Protein AF-A0A497QYC9-F1 (afdb_monomer)

Foldseek 3Di:
DDDDDDDDDDDDDDDDPPPPVVVVVLVVVLVVLLVCLDLVNLLVDDVVVSVVSVVVNVVSCVVPVVQKDKDKDQQDPDLVVPFLVVLVVLLLVLLLVVLDALVLSLLLSLLSQFLSQLRRLWMWMWIAGPVGRVSIDIHIPDDPQQCVLNSLSVSQSSCCRPVSHGPVVSSVVNVVCVVVNNVVCVVVVRGDRDAQPDQDDADDSSVCSNVSHSDDSRNSSNNSSVVVVVVVVPD

Solvent-accessible surface area (backbone atoms only — not comparable to full-atom values): 13710 Å² total; per-residue (Å²): 139,81,94,81,88,87,88,87,83,94,80,80,92,74,82,71,82,74,51,74,67,61,55,53,53,51,51,55,50,47,54,51,42,53,56,52,53,33,64,86,51,31,63,74,46,56,76,80,57,38,49,48,43,49,52,50,42,52,54,48,49,68,75,47,46,90,57,43,45,78,46,78,44,66,59,43,94,49,50,56,74,76,42,48,49,55,52,47,56,53,49,55,49,36,40,71,74,63,51,39,56,36,69,62,47,51,54,49,50,49,51,51,50,57,51,52,27,26,41,60,66,29,41,24,38,39,42,21,39,71,91,45,64,85,71,49,48,79,42,73,61,65,56,77,94,46,35,68,61,55,53,49,49,53,48,38,49,51,30,28,73,77,65,54,42,71,47,61,72,62,51,49,50,51,65,78,40,44,65,59,49,50,52,54,31,49,76,69,69,32,55,52,86,66,77,58,98,63,90,61,82,71,54,64,62,45,59,44,42,67,69,63,48,86,76,58,67,68,48,49,45,31,32,49,38,53,59,55,50,56,74,63,73,81,119

pLDDT: mean 84.86, std 16.82, range [25.08, 98.0]

Mean predicted aligned error: 8.26 Å

Nearest PDB structures (foldseek):
  5zw9-assembly1_A  TM=3.159E-01  e=3.369E+00  Salmonella enterica

Structure (mmCIF, N/CA/C/O backbone):
data_AF-A0A497QYC9-F1
#
_entry.id   AF-A0A497QYC9-F1
#
loop_
_atom_site.group_PDB
_atom_site.id
_atom_site.type_symbol
_atom_site.label_atom_id
_atom_site.label_alt_id
_atom_site.label_comp_id
_atom_site.label_asym_id
_atom_site.label_entity_id
_atom_site.label_seq_id
_atom_site.pdbx_PDB_ins_code
_atom_site.Cartn_x
_atom_site.Cartn_y
_atom_sit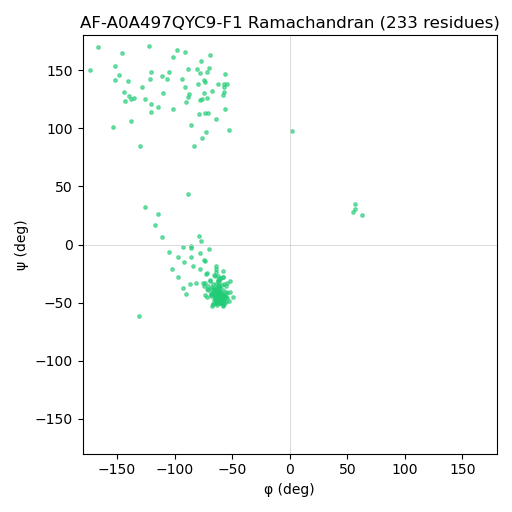e.Cartn_z
_atom_site.occupancy
_atom_site.B_iso_or_equiv
_atom_site.auth_seq_id
_atom_site.auth_comp_id
_atom_site.auth_asym_id
_atom_site.auth_atom_id
_atom_site.pdbx_PDB_model_num
ATOM 1 N N . MET A 1 1 ? 14.606 -0.639 26.973 1.00 33.28 1 MET A N 1
ATOM 2 C CA . MET A 1 1 ? 13.696 0.418 27.455 1.00 33.28 1 MET A CA 1
ATOM 3 C C . MET A 1 1 ? 12.553 0.511 26.469 1.00 33.28 1 MET A C 1
ATOM 5 O O . MET A 1 1 ? 12.756 0.906 25.332 1.00 33.28 1 MET A O 1
ATOM 9 N N . THR A 1 2 ? 11.403 -0.000 26.882 1.00 40.12 2 THR A N 1
ATOM 10 C CA . THR A 1 2 ? 10.127 0.002 26.168 1.00 40.12 2 THR A CA 1
ATOM 11 C C . THR A 1 2 ? 9.351 1.254 26.554 1.00 40.12 2 THR A C 1
ATOM 13 O O . THR A 1 2 ? 9.287 1.594 27.734 1.00 40.12 2 THR A O 1
ATOM 16 N N . GLY A 1 3 ? 8.763 1.935 25.573 1.00 25.08 3 GLY A N 1
ATOM 17 C CA . GLY A 1 3 ? 7.795 2.996 25.824 1.00 25.08 3 GLY A CA 1
ATOM 18 C C . GLY A 1 3 ? 6.399 2.400 25.976 1.00 25.08 3 GLY A C 1
ATOM 19 O O . GLY A 1 3 ? 5.769 2.036 24.990 1.00 25.08 3 GLY A O 1
ATOM 20 N N . THR A 1 4 ? 5.917 2.289 27.209 1.00 50.25 4 THR A N 1
ATOM 21 C CA . THR A 1 4 ? 4.503 2.049 27.538 1.00 50.25 4 THR A CA 1
ATOM 22 C C . THR A 1 4 ? 4.174 2.826 28.808 1.00 50.25 4 THR A C 1
ATOM 24 O O . THR A 1 4 ? 4.924 2.699 29.771 1.00 50.25 4 THR A O 1
ATOM 27 N N . ALA A 1 5 ? 3.072 3.588 28.821 1.00 30.48 5 ALA A N 1
ATOM 28 C CA . ALA A 1 5 ? 2.245 3.944 29.994 1.00 30.48 5 ALA A CA 1
ATOM 29 C C . ALA A 1 5 ? 0.984 4.711 29.495 1.00 30.48 5 ALA A C 1
ATOM 31 O O . ALA A 1 5 ? 1.076 5.365 28.462 1.00 30.48 5 ALA A O 1
ATOM 32 N N . VAL A 1 6 ? -0.211 4.693 30.117 1.00 27.45 6 VAL A N 1
ATOM 33 C CA . VAL A 1 6 ? -0.554 4.656 31.560 1.00 27.45 6 VAL A CA 1
ATOM 34 C C . VAL A 1 6 ? -1.921 3.972 31.841 1.00 27.45 6 VAL A C 1
ATOM 36 O O . VAL A 1 6 ? -2.829 4.007 31.016 1.00 27.45 6 VAL A O 1
ATOM 39 N N . VAL A 1 7 ? -2.038 3.411 33.056 1.00 36.16 7 VAL A N 1
ATOM 40 C CA . VAL A 1 7 ? -3.187 2.798 33.774 1.00 36.16 7 VAL A CA 1
ATOM 41 C C . VAL A 1 7 ? -3.922 3.811 34.677 1.00 36.16 7 VAL A C 1
ATOM 43 O O . VAL A 1 7 ? -3.207 4.514 35.378 1.00 36.16 7 VAL A O 1
ATOM 46 N N . VAL A 1 8 ? -5.271 3.787 34.802 1.00 28.47 8 VAL A N 1
ATOM 47 C CA . VAL A 1 8 ? -6.058 4.088 36.050 1.00 28.47 8 VAL A CA 1
ATOM 48 C C . VAL A 1 8 ? -7.549 3.629 35.919 1.00 28.47 8 VAL A C 1
ATOM 50 O O . VAL A 1 8 ? -7.993 3.438 34.792 1.00 28.47 8 VAL A O 1
ATOM 53 N N . PRO A 1 9 ? -8.386 3.620 36.990 1.00 28.42 9 PRO A N 1
ATOM 54 C CA . PRO A 1 9 ? -8.617 2.607 38.033 1.00 28.42 9 PRO A CA 1
ATOM 55 C C . PRO A 1 9 ? -9.857 1.699 37.799 1.00 28.42 9 PRO A C 1
ATOM 57 O O . PRO A 1 9 ? -10.749 1.999 37.012 1.00 28.42 9 PRO A O 1
ATOM 60 N N . TYR A 1 10 ? -9.954 0.612 38.572 1.00 40.56 10 TYR A N 1
ATOM 61 C CA . TYR A 1 10 ? -11.167 -0.208 38.713 1.00 40.56 10 TYR A CA 1
ATOM 62 C C . TYR A 1 10 ? -12.213 0.529 39.578 1.00 40.56 10 TYR A C 1
ATOM 64 O O . TYR A 1 10 ? -11.891 0.981 40.678 1.00 40.56 10 TYR A O 1
ATOM 72 N N . SER A 1 11 ? -13.465 0.620 39.121 1.00 26.34 11 SER A N 1
ATOM 73 C CA . SER A 1 11 ? -14.634 0.908 39.969 1.00 26.34 11 SER A CA 1
ATOM 74 C C . SER A 1 11 ? -15.885 0.206 39.413 1.00 26.34 11 SER A C 1
ATOM 76 O O . SER A 1 11 ? -15.967 -0.009 38.203 1.00 26.34 11 SER A O 1
ATOM 78 N N . PRO A 1 12 ? -16.804 -0.244 40.285 1.00 35.53 12 PRO A N 1
ATOM 79 C CA . PRO A 1 12 ? -17.683 -1.381 40.032 1.00 35.53 12 PRO A CA 1
ATOM 80 C C . PRO A 1 12 ? -18.904 -1.049 39.166 1.00 35.53 12 PRO A C 1
ATOM 82 O O . PRO A 1 12 ? -19.429 0.058 39.199 1.00 35.53 12 PRO A O 1
ATOM 85 N N . LEU A 1 13 ? -19.349 -2.078 38.434 1.00 48.84 13 LEU A N 1
ATOM 86 C CA . LEU A 1 13 ? -20.652 -2.277 37.784 1.00 48.84 13 LEU A CA 1
ATOM 87 C C . LEU A 1 13 ? -21.665 -1.128 37.919 1.00 48.84 13 LEU A C 1
ATOM 89 O O . LEU A 1 13 ? -22.470 -1.126 38.844 1.00 48.84 13 LEU A O 1
ATOM 93 N N . HIS A 1 14 ? -21.742 -0.284 36.893 1.00 32.62 14 HIS A N 1
ATOM 94 C CA . HIS A 1 14 ? -22.995 0.291 36.405 1.00 32.62 14 HIS A CA 1
ATOM 95 C C . HIS A 1 14 ? -22.945 0.260 34.877 1.00 32.62 14 HIS A C 1
ATOM 97 O O . HIS A 1 14 ? -22.218 1.029 34.260 1.00 32.62 14 HIS A O 1
ATOM 103 N N . HIS A 1 15 ? -23.699 -0.653 34.260 1.00 39.03 15 HIS A N 1
ATOM 104 C CA . HIS A 1 15 ? -24.163 -0.437 32.894 1.00 39.03 15 HIS A CA 1
ATOM 105 C C . HIS A 1 15 ? -25.223 0.663 32.973 1.00 39.03 15 HIS A C 1
ATOM 107 O O . HIS A 1 15 ? -26.292 0.396 33.530 1.00 39.03 15 HIS A O 1
ATOM 113 N N . PRO A 1 16 ? -25.011 1.869 32.419 1.00 39.53 16 PRO A N 1
ATOM 114 C CA . PRO A 1 16 ? -26.161 2.637 32.005 1.00 39.53 16 PRO A CA 1
ATOM 115 C C . PRO A 1 16 ? -26.768 1.861 30.837 1.00 39.53 16 PRO A C 1
ATOM 117 O O . PRO A 1 16 ? -26.065 1.443 29.910 1.00 39.53 16 PRO A O 1
ATOM 120 N N . LEU A 1 17 ? -28.080 1.654 30.875 1.00 43.75 17 LEU A N 1
ATOM 121 C CA . LEU A 1 17 ? -28.844 1.493 29.648 1.00 43.75 17 LEU A CA 1
ATOM 122 C C . LEU A 1 17 ? -28.505 2.715 28.792 1.00 43.75 17 LEU A C 1
ATOM 124 O O . LEU A 1 17 ? -28.979 3.811 29.069 1.00 43.75 17 LEU A O 1
ATOM 128 N N . VAL A 1 18 ? -27.585 2.545 27.841 1.00 45.19 18 VAL A N 1
ATOM 129 C CA . VAL A 1 18 ? -27.197 3.606 26.914 1.00 45.19 18 VAL A CA 1
ATOM 130 C C . VAL A 1 18 ? -28.477 4.055 26.233 1.00 45.19 18 VAL A C 1
ATOM 132 O O . VAL A 1 18 ? -29.125 3.244 25.565 1.00 45.19 18 VAL A O 1
ATOM 135 N N . GLU A 1 19 ? -28.854 5.313 26.452 1.00 43.47 19 GLU A N 1
ATOM 136 C CA . GLU A 1 19 ? -30.065 5.872 25.873 1.00 43.47 19 GLU A CA 1
ATOM 137 C C . GLU A 1 19 ? -30.039 5.682 24.344 1.00 43.47 19 GLU A C 1
ATOM 139 O O . GLU A 1 19 ? -28.989 5.867 23.717 1.00 43.47 19 GLU A O 1
ATOM 144 N N . PRO A 1 20 ? -31.168 5.308 23.716 1.00 52.44 20 PRO A N 1
ATOM 145 C CA . PRO A 1 20 ? -31.247 5.054 22.274 1.00 52.44 20 PRO A CA 1
ATOM 146 C C . PRO A 1 20 ? -30.701 6.204 21.413 1.00 52.44 20 PRO A C 1
ATOM 148 O O . PRO A 1 20 ? -30.126 5.969 20.353 1.00 52.44 20 PRO A O 1
ATOM 151 N N . THR A 1 21 ? -30.831 7.441 21.896 1.00 59.41 21 THR A N 1
ATOM 152 C CA . THR A 1 21 ? -30.310 8.676 21.293 1.00 59.41 21 THR A CA 1
ATOM 153 C C . THR A 1 21 ? -28.788 8.671 21.156 1.00 59.41 21 THR A C 1
ATOM 155 O O . THR A 1 21 ? -28.275 8.953 20.076 1.00 59.41 21 THR A O 1
ATOM 158 N N . HIS A 1 22 ? -28.055 8.258 22.193 1.00 62.88 22 HIS A N 1
ATOM 159 C CA . HIS A 1 22 ? -26.591 8.248 22.159 1.00 62.88 22 HIS A CA 1
ATOM 160 C C . HIS A 1 22 ? -26.033 7.188 21.192 1.00 62.88 22 HIS A C 1
ATOM 162 O O . HIS A 1 22 ? -24.999 7.392 20.555 1.00 62.88 22 HIS A O 1
ATOM 168 N N . ARG A 1 23 ? -26.744 6.065 21.010 1.00 61.38 23 ARG A N 1
ATOM 169 C CA . ARG A 1 23 ? -26.359 5.030 20.032 1.00 61.38 23 ARG A CA 1
ATOM 170 C C . ARG A 1 23 ? -26.490 5.502 18.585 1.00 61.38 23 ARG A C 1
ATOM 172 O O . ARG A 1 23 ? -25.597 5.235 17.781 1.00 61.38 23 ARG A O 1
ATOM 179 N N . VAL A 1 24 ? -27.570 6.216 18.259 1.00 67.31 24 VAL A N 1
ATOM 180 C CA . VAL A 1 24 ? -27.781 6.794 16.919 1.00 67.31 24 VAL A CA 1
ATOM 181 C C . VAL A 1 24 ? -26.668 7.794 16.588 1.00 67.31 24 VAL A C 1
ATOM 183 O O . VAL A 1 24 ? -26.074 7.720 15.513 1.00 67.31 24 VAL A O 1
ATOM 186 N N . GLU A 1 25 ? -26.287 8.643 17.546 1.00 80.94 25 GLU A N 1
ATOM 187 C CA . GLU A 1 25 ? -25.190 9.606 17.384 1.00 80.94 25 GLU A CA 1
ATOM 188 C C . GLU A 1 25 ? -23.828 8.940 17.120 1.00 80.94 25 GLU A C 1
ATOM 190 O O . GLU A 1 25 ? -23.051 9.419 16.287 1.00 80.94 25 GLU A O 1
ATOM 195 N N . ILE A 1 26 ? -23.525 7.821 17.793 1.00 83.56 26 ILE A N 1
ATOM 196 C CA . ILE A 1 26 ? -22.284 7.055 17.578 1.00 83.56 26 ILE A CA 1
ATOM 197 C C . ILE A 1 26 ? -22.236 6.503 16.151 1.00 83.56 26 ILE A C 1
ATOM 199 O O . ILE A 1 26 ? -21.196 6.594 15.494 1.00 83.56 26 ILE A O 1
ATOM 203 N N . PHE A 1 27 ? -23.346 5.964 15.646 1.00 84.31 27 PHE A N 1
ATOM 204 C CA . PHE A 1 27 ? -23.392 5.387 14.305 1.00 84.31 27 PHE A CA 1
ATOM 205 C C . PHE A 1 27 ? -23.332 6.447 13.196 1.00 84.31 27 PHE A C 1
ATOM 207 O O . PHE A 1 27 ? -22.633 6.260 12.197 1.00 84.31 27 PHE A O 1
ATOM 214 N N . ASP A 1 28 ? -23.983 7.594 13.378 1.00 86.50 28 ASP A N 1
ATOM 215 C CA . ASP A 1 28 ? -23.870 8.710 12.433 1.00 86.50 28 ASP A CA 1
ATOM 216 C C . ASP A 1 28 ? -22.449 9.286 12.412 1.00 86.50 28 ASP A C 1
ATOM 218 O O . ASP A 1 28 ? -21.885 9.562 11.345 1.00 86.50 28 ASP A O 1
ATOM 222 N N . LYS A 1 29 ? -21.807 9.379 13.583 1.00 91.00 29 LYS A N 1
ATOM 223 C CA . LYS A 1 29 ? -20.395 9.757 13.686 1.00 91.00 29 LYS A CA 1
ATOM 224 C C . LYS A 1 29 ? -19.475 8.723 13.033 1.00 91.00 29 LYS A C 1
ATOM 226 O O . LYS A 1 29 ? -18.539 9.121 12.341 1.00 91.00 29 LYS A O 1
ATOM 231 N N . TRP A 1 30 ? -19.756 7.428 13.185 1.00 91.56 30 TRP A N 1
ATOM 232 C CA . TRP A 1 30 ? -19.037 6.347 12.504 1.00 91.56 30 TRP A CA 1
ATOM 233 C C . TRP A 1 30 ? -19.098 6.494 10.983 1.00 91.56 30 TRP A C 1
ATOM 235 O O . TRP A 1 30 ? -18.056 6.538 10.331 1.00 91.56 30 TRP A O 1
ATOM 245 N N . LYS A 1 31 ? -20.299 6.660 10.415 1.00 90.81 31 LYS A N 1
ATOM 246 C CA . LYS A 1 31 ? -20.482 6.870 8.969 1.00 90.81 31 LYS A CA 1
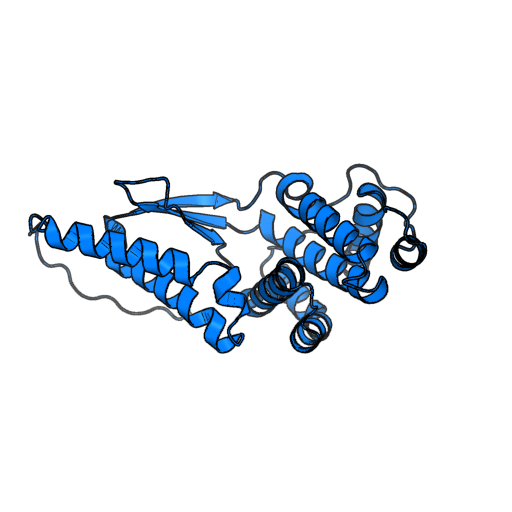ATOM 247 C C . LYS A 1 31 ? -19.696 8.068 8.457 1.00 90.81 31 LYS A C 1
ATOM 249 O O . LYS A 1 31 ? -19.037 7.970 7.424 1.00 90.81 31 LYS A O 1
ATOM 254 N N . LYS A 1 32 ? -19.745 9.186 9.187 1.00 92.81 32 LYS A N 1
ATOM 255 C CA . LYS A 1 32 ? -18.993 10.392 8.831 1.00 92.81 32 LYS A CA 1
ATOM 256 C C . LYS A 1 32 ? -17.485 10.142 8.845 1.00 92.81 32 LYS A C 1
ATOM 258 O O . LYS A 1 32 ? -16.801 10.546 7.914 1.00 92.81 32 LYS A O 1
ATOM 263 N N . LEU A 1 33 ? -16.968 9.463 9.870 1.00 93.69 33 LEU A N 1
ATOM 264 C CA . LEU A 1 33 ? -15.544 9.127 9.952 1.00 93.69 33 LEU A CA 1
ATOM 265 C C . LEU A 1 33 ? -15.114 8.195 8.815 1.00 93.69 33 LEU A C 1
ATOM 267 O O . LEU A 1 33 ? -14.062 8.423 8.225 1.00 93.69 33 LEU A O 1
ATOM 271 N N . LEU A 1 34 ? -15.934 7.199 8.469 1.00 91.62 34 LEU A N 1
ATOM 272 C CA . LEU A 1 34 ? -15.669 6.342 7.315 1.00 91.62 34 LEU A CA 1
ATOM 273 C C . LEU A 1 34 ? -15.599 7.149 6.019 1.00 91.62 34 LEU A C 1
ATOM 275 O O . LEU A 1 34 ? -14.661 6.968 5.244 1.00 91.62 34 LEU A O 1
ATOM 279 N N . ASP A 1 35 ? -16.549 8.059 5.798 1.00 91.81 35 ASP A N 1
ATOM 280 C CA . ASP A 1 35 ? -16.556 8.917 4.614 1.00 91.81 35 ASP A CA 1
ATOM 281 C C . ASP A 1 35 ? -15.316 9.822 4.545 1.00 91.81 35 ASP A C 1
ATOM 283 O O . ASP A 1 35 ? -14.648 9.868 3.511 1.00 91.81 35 ASP A O 1
ATOM 287 N N . ASP A 1 36 ? -14.934 10.448 5.662 1.00 92.31 36 ASP A N 1
ATOM 288 C CA . ASP A 1 36 ? -13.710 11.253 5.784 1.00 92.31 36 ASP A CA 1
ATOM 289 C C . ASP A 1 36 ? -12.442 10.451 5.427 1.00 92.31 36 ASP A C 1
ATOM 291 O O . ASP A 1 36 ? -11.487 11.011 4.886 1.00 92.31 36 ASP A O 1
ATOM 295 N N . THR A 1 37 ? -12.417 9.149 5.737 1.00 92.00 37 THR A N 1
ATOM 296 C CA . THR A 1 37 ? -11.266 8.262 5.482 1.00 92.00 37 THR A CA 1
ATOM 297 C C . THR A 1 37 ? -11.218 7.638 4.090 1.00 92.00 37 THR A C 1
ATOM 299 O O . THR A 1 37 ? -10.243 6.962 3.766 1.00 92.00 37 THR A O 1
ATOM 302 N N . LYS A 1 38 ? -12.220 7.871 3.234 1.00 91.00 38 LYS A N 1
ATOM 303 C CA . LYS A 1 38 ? -12.184 7.395 1.845 1.00 91.00 38 LYS A CA 1
ATOM 304 C C . LYS A 1 38 ? -11.026 8.027 1.079 1.00 91.00 38 LYS A C 1
ATOM 306 O O . LYS A 1 38 ? -10.811 9.240 1.160 1.00 91.00 38 LYS A O 1
ATOM 311 N N . TRP A 1 39 ? -10.331 7.235 0.264 1.00 89.75 39 TRP A N 1
ATOM 312 C CA . TRP A 1 39 ? -9.185 7.712 -0.512 1.00 89.75 39 TRP A CA 1
ATOM 313 C C . TRP A 1 39 ? -9.515 8.921 -1.392 1.00 89.75 39 TRP A C 1
ATOM 315 O O . TRP A 1 39 ? -8.708 9.841 -1.477 1.00 89.75 39 TRP A O 1
ATOM 325 N N . GLU A 1 40 ? -10.723 9.007 -1.960 1.00 90.38 40 GLU A N 1
ATOM 326 C CA . GLU A 1 40 ? -11.182 10.162 -2.747 1.00 90.38 40 GLU A CA 1
ATOM 327 C C . GLU A 1 40 ? -11.145 11.485 -1.968 1.00 90.38 40 GLU A C 1
ATOM 329 O O . GLU A 1 40 ? -11.001 12.557 -2.569 1.00 90.38 40 GLU A O 1
ATOM 334 N N . ASN A 1 41 ? -11.292 11.414 -0.646 1.00 92.31 41 ASN A N 1
ATOM 335 C CA . ASN A 1 41 ? -11.202 12.545 0.266 1.00 92.31 41 ASN A CA 1
ATOM 336 C C . ASN A 1 41 ? -9.767 12.745 0.760 1.00 92.31 41 ASN A C 1
ATOM 338 O O . ASN A 1 41 ? -9.275 13.872 0.723 1.00 92.31 41 ASN A O 1
ATOM 342 N N . ILE A 1 42 ? -9.065 11.665 1.108 1.00 92.69 42 ILE A N 1
ATOM 343 C CA . ILE A 1 42 ? -7.676 11.701 1.585 1.00 92.69 42 ILE A CA 1
ATOM 344 C C . ILE A 1 42 ? -6.723 12.329 0.557 1.00 92.69 42 ILE A C 1
ATOM 346 O O . ILE A 1 42 ? -5.966 13.235 0.900 1.00 92.69 42 ILE A O 1
ATOM 350 N N . ILE A 1 43 ? -6.795 11.938 -0.719 1.00 91.44 43 ILE A N 1
ATOM 351 C CA . ILE A 1 43 ? -5.877 12.423 -1.773 1.00 91.44 43 ILE A CA 1
ATOM 352 C C . ILE A 1 43 ? -6.074 13.900 -2.162 1.00 91.44 43 ILE A C 1
ATOM 354 O O . ILE A 1 43 ? -5.362 14.415 -3.027 1.00 91.44 43 ILE A O 1
ATOM 358 N N . LYS A 1 44 ? -7.085 14.577 -1.598 1.00 91.06 44 LYS A N 1
ATOM 359 C CA . LYS A 1 44 ? -7.291 16.030 -1.750 1.00 91.06 44 LYS A CA 1
ATOM 360 C C . LYS A 1 44 ? -6.456 16.836 -0.752 1.00 91.06 44 LYS A C 1
ATOM 362 O O . LYS A 1 44 ? -6.298 18.038 -0.941 1.00 91.06 44 LYS A O 1
ATOM 367 N N . LEU A 1 45 ? -5.984 16.199 0.316 1.00 91.81 45 LEU A N 1
ATOM 368 C CA . LEU A 1 45 ? -5.272 16.832 1.420 1.00 91.81 45 LEU A CA 1
ATOM 369 C C . LEU A 1 45 ? -3.759 16.838 1.160 1.00 91.81 45 LEU A C 1
ATOM 371 O O . LEU A 1 45 ? -3.271 16.134 0.283 1.00 91.81 45 LEU A O 1
ATOM 375 N N . SER A 1 46 ? -2.986 17.621 1.915 1.00 90.31 46 SER A N 1
ATOM 376 C 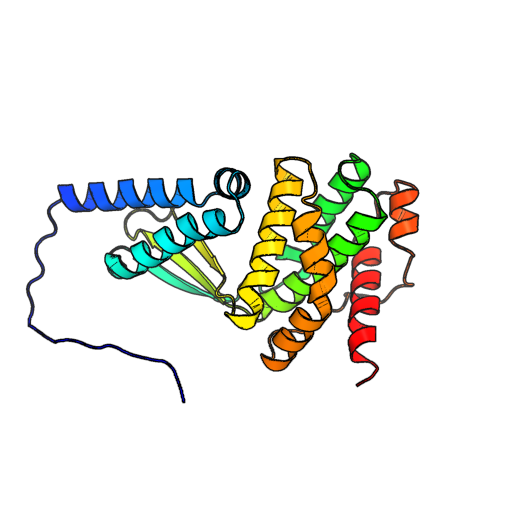CA . SER A 1 46 ? -1.541 17.366 2.002 1.00 90.31 46 SER A CA 1
ATOM 377 C C . SER A 1 46 ? -1.300 16.067 2.773 1.00 90.31 46 SER A C 1
ATOM 379 O O . SER A 1 46 ? -2.183 15.603 3.493 1.00 90.31 46 SER A O 1
ATOM 381 N N . ILE A 1 47 ? -0.110 15.475 2.668 1.00 87.06 47 ILE A N 1
ATOM 382 C CA . ILE A 1 47 ? 0.151 14.196 3.336 1.00 87.06 47 ILE A CA 1
ATOM 383 C C . ILE A 1 47 ? 0.086 14.285 4.871 1.00 87.06 47 ILE A C 1
ATOM 385 O O . ILE A 1 47 ? -0.398 13.364 5.529 1.00 87.06 47 ILE A O 1
ATOM 389 N N . ASP A 1 48 ? 0.497 15.417 5.444 1.00 87.06 48 ASP A N 1
ATOM 390 C CA . ASP A 1 48 ? 0.410 15.660 6.887 1.00 87.06 48 ASP A CA 1
ATOM 391 C C . ASP A 1 48 ? -1.050 15.771 7.348 1.00 87.06 48 ASP A C 1
ATOM 393 O O . ASP A 1 48 ? -1.428 15.259 8.404 1.00 87.06 48 ASP A O 1
ATOM 397 N N . GLU A 1 49 ? -1.903 16.377 6.520 1.00 92.75 49 GLU A N 1
ATOM 398 C CA . GLU A 1 49 ? -3.341 16.466 6.769 1.00 92.75 49 GLU 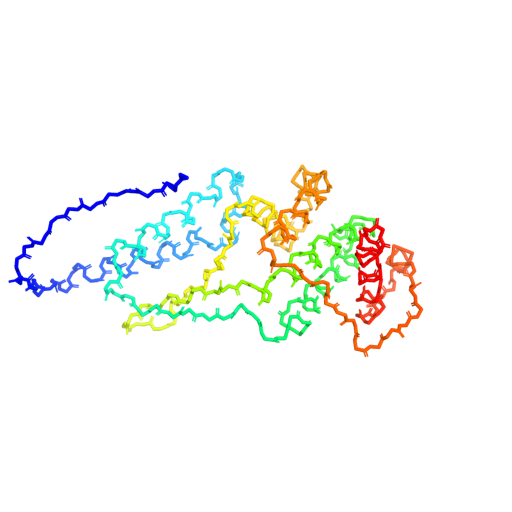A CA 1
ATOM 399 C C . GLU A 1 49 ? -4.057 15.133 6.498 1.00 92.75 49 GLU A C 1
ATOM 401 O O . GLU A 1 49 ? -4.994 14.788 7.217 1.00 92.75 49 GLU A O 1
ATOM 406 N N . ALA A 1 50 ? -3.586 14.344 5.528 1.00 89.00 50 ALA A N 1
ATOM 407 C CA . ALA A 1 50 ? -4.125 13.037 5.151 1.00 89.00 50 ALA A CA 1
ATOM 408 C C . ALA A 1 50 ? -4.083 12.020 6.303 1.00 89.00 50 ALA A C 1
ATOM 410 O O . ALA A 1 50 ? -4.953 11.156 6.403 1.00 89.00 50 ALA A O 1
ATOM 411 N N . LYS A 1 51 ? -3.126 12.151 7.229 1.00 87.62 51 LYS A N 1
ATOM 412 C CA . LYS A 1 51 ? -3.048 11.303 8.430 1.00 87.62 51 LYS A CA 1
ATOM 413 C C . LYS A 1 51 ? -4.130 11.632 9.463 1.00 87.62 51 LYS A C 1
ATOM 415 O O . LYS A 1 51 ? -4.490 10.776 10.271 1.00 87.62 51 LYS A O 1
ATOM 420 N N . LYS A 1 52 ? -4.667 12.859 9.478 1.00 92.31 52 LYS A N 1
ATOM 421 C CA . LYS A 1 52 ? -5.599 13.297 10.531 1.00 92.31 52 LYS A CA 1
ATOM 422 C C . LYS A 1 52 ? -6.931 12.538 10.510 1.00 92.31 52 LYS A C 1
ATOM 424 O O . LYS A 1 52 ? -7.326 12.091 11.586 1.00 92.31 52 LYS A O 1
ATOM 429 N N . PRO A 1 53 ? -7.628 12.355 9.368 1.00 92.12 53 PRO A N 1
ATOM 430 C CA . PRO A 1 53 ? -8.848 11.548 9.319 1.00 92.12 53 PRO A CA 1
ATOM 431 C C . PRO A 1 53 ? -8.637 10.116 9.815 1.00 92.12 53 PRO A C 1
ATOM 433 O O . PRO A 1 53 ? -9.415 9.644 10.641 1.00 92.12 53 PRO A O 1
ATOM 436 N N . VAL A 1 54 ? -7.543 9.472 9.394 1.00 87.69 54 VAL A N 1
ATOM 437 C CA . VAL A 1 54 ? -7.182 8.112 9.823 1.00 87.69 54 VAL A CA 1
ATOM 438 C C . VAL A 1 54 ? -6.981 8.067 11.339 1.00 87.69 54 VAL A C 1
ATOM 440 O O . VAL A 1 54 ? -7.615 7.273 12.027 1.00 87.69 54 VAL A O 1
ATOM 443 N N . ASN A 1 55 ? -6.201 8.996 11.895 1.00 90.69 55 ASN A N 1
ATOM 444 C CA . ASN A 1 55 ? -5.979 9.077 13.340 1.00 90.69 55 ASN A CA 1
ATOM 445 C C . ASN A 1 55 ? -7.271 9.343 14.130 1.00 90.69 55 ASN A C 1
ATOM 447 O O . ASN A 1 55 ? -7.433 8.826 15.235 1.00 90.69 55 ASN A O 1
ATOM 451 N N . ARG A 1 56 ? -8.201 10.148 13.591 1.00 94.38 56 ARG A N 1
ATOM 452 C CA . ARG A 1 56 ? -9.521 10.359 14.212 1.00 94.38 56 ARG A CA 1
ATOM 453 C C . ARG A 1 56 ? -10.343 9.073 14.228 1.00 94.38 56 ARG A C 1
ATOM 455 O O . ARG A 1 56 ? -10.972 8.798 15.246 1.00 94.38 56 ARG A O 1
ATOM 462 N N . LEU A 1 57 ? -10.324 8.304 13.138 1.00 93.19 57 LEU A N 1
ATOM 463 C CA . LEU A 1 57 ? -11.009 7.015 13.045 1.00 93.19 57 LEU A CA 1
ATOM 464 C C . LEU A 1 57 ? -10.456 6.023 14.079 1.00 93.19 57 LEU A C 1
ATOM 466 O O . LEU A 1 57 ? -11.237 5.453 14.834 1.00 93.19 57 LEU A O 1
ATOM 470 N N . ILE A 1 58 ? -9.130 5.876 14.175 1.00 90.88 58 ILE A N 1
ATOM 471 C CA . ILE A 1 58 ? -8.491 4.969 15.146 1.00 90.88 58 ILE A CA 1
ATOM 472 C C . ILE A 1 58 ? -8.856 5.347 16.586 1.00 90.88 58 ILE A C 1
ATOM 474 O O . ILE A 1 58 ? -9.367 4.510 17.325 1.00 90.88 58 ILE A O 1
ATOM 478 N N . LYS A 1 59 ? -8.709 6.626 16.962 1.00 93.56 59 LYS A N 1
ATOM 479 C CA . LYS A 1 59 ? -9.088 7.110 18.303 1.00 93.56 59 LYS A CA 1
ATOM 480 C C . LYS A 1 59 ? -10.567 6.885 18.617 1.00 93.56 59 LYS A C 1
ATOM 482 O O . LYS A 1 59 ? -10.928 6.649 19.765 1.00 93.56 59 LYS A O 1
ATOM 487 N N . PHE A 1 60 ? -11.434 6.987 17.610 1.00 94.00 60 PHE A N 1
ATOM 488 C CA . PHE A 1 60 ? -12.856 6.710 17.776 1.00 94.00 60 PHE A CA 1
ATOM 489 C C . PHE A 1 60 ? -13.116 5.222 18.034 1.00 94.00 60 PHE A C 1
ATOM 491 O O . PHE A 1 60 ? -13.861 4.890 18.948 1.00 94.00 60 PHE A O 1
ATOM 498 N N . ILE A 1 61 ? -12.469 4.327 17.286 1.00 91.88 61 ILE A N 1
ATOM 499 C CA . ILE A 1 61 ? -12.582 2.877 17.501 1.00 91.88 61 ILE A CA 1
ATOM 500 C C . ILE A 1 61 ? -12.107 2.499 18.910 1.00 91.88 61 ILE A C 1
ATOM 502 O O . ILE A 1 61 ? -12.760 1.704 19.580 1.00 91.88 61 ILE A O 1
ATOM 506 N N . GLU A 1 62 ? -11.005 3.089 19.377 1.00 91.69 62 GLU A N 1
ATOM 507 C CA . GLU A 1 62 ? -10.480 2.865 20.729 1.00 91.69 62 GLU A CA 1
ATOM 508 C C . GLU A 1 62 ? -11.446 3.342 21.820 1.00 91.69 62 GLU A C 1
ATOM 510 O O . GLU A 1 62 ? -11.670 2.625 22.793 1.00 91.69 62 GLU A O 1
ATOM 515 N N . ALA A 1 63 ? -12.044 4.526 21.646 1.00 92.44 63 ALA A N 1
ATOM 516 C CA . ALA A 1 63 ? -12.949 5.127 22.624 1.00 92.44 63 ALA A CA 1
ATOM 517 C C . ALA A 1 63 ? -14.315 4.427 22.731 1.00 92.44 63 ALA A C 1
ATOM 519 O O . ALA A 1 63 ? -14.959 4.536 23.768 1.00 92.44 63 ALA A O 1
ATOM 520 N N . T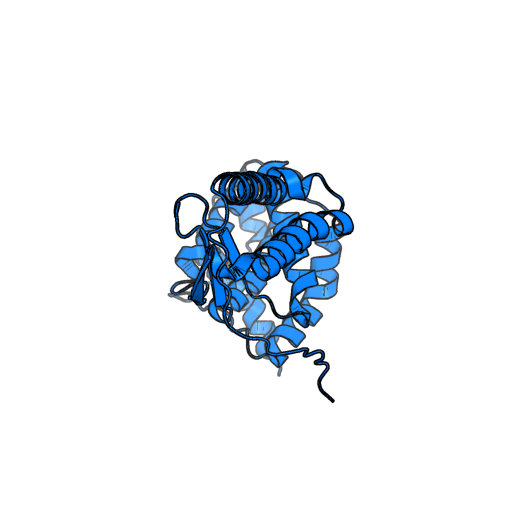YR A 1 64 ? -14.756 3.736 21.675 1.00 91.19 64 TYR A N 1
ATOM 521 C CA . TYR A 1 64 ? -16.082 3.108 21.582 1.00 91.19 64 TYR A CA 1
ATOM 522 C C . TYR A 1 64 ? -15.985 1.616 21.233 1.00 91.19 64 TYR A C 1
ATOM 524 O O . TYR A 1 64 ? -16.834 1.067 20.524 1.00 91.19 64 TYR A O 1
ATOM 532 N N . LYS A 1 65 ? -14.922 0.947 21.696 1.00 89.12 65 LYS A N 1
ATOM 533 C CA . LYS A 1 65 ? -14.579 -0.434 21.326 1.00 89.12 65 LYS A CA 1
ATOM 534 C C . LYS A 1 65 ? -15.726 -1.421 21.573 1.00 89.12 65 LYS A C 1
ATOM 536 O O . LYS A 1 65 ? -15.901 -2.369 20.812 1.00 89.12 65 LYS A O 1
ATOM 541 N N . GLU A 1 66 ? -16.534 -1.196 22.606 1.00 90.44 66 GLU A N 1
ATOM 542 C CA . GLU A 1 66 ? -17.672 -2.033 22.983 1.00 90.44 66 GLU A CA 1
ATOM 543 C C . GLU A 1 66 ? -18.796 -2.084 21.932 1.00 90.44 66 GLU A C 1
ATOM 545 O O . GLU A 1 66 ? -19.557 -3.058 21.913 1.00 90.44 66 GLU A O 1
ATOM 550 N N . TYR A 1 67 ? -18.871 -1.104 21.025 1.00 88.69 67 TYR A N 1
ATOM 551 C CA . TYR A 1 67 ? -19.858 -1.047 19.936 1.00 88.69 67 TYR A CA 1
ATOM 552 C C . TYR A 1 67 ? -19.431 -1.824 18.686 1.00 88.69 67 TYR A C 1
ATOM 554 O O . TYR A 1 67 ? -20.244 -2.062 17.785 1.00 88.69 67 TYR A O 1
ATOM 562 N N . PHE A 1 68 ? -18.174 -2.265 18.636 1.00 91.25 68 PHE A N 1
ATOM 563 C CA . PHE A 1 68 ? -17.599 -2.926 17.475 1.00 91.25 68 PHE A CA 1
ATOM 564 C C . PHE A 1 68 ? -17.321 -4.406 17.733 1.00 91.25 68 PHE A C 1
ATOM 566 O O . PHE A 1 68 ? -16.958 -4.834 18.830 1.00 91.25 68 PHE A O 1
ATOM 573 N N . SER A 1 69 ? -17.498 -5.206 16.689 1.00 93.38 69 SER A N 1
ATOM 574 C CA . SER A 1 69 ? -16.845 -6.500 16.551 1.00 93.38 69 SER A CA 1
ATOM 575 C C . SER A 1 69 ? -15.506 -6.255 15.859 1.00 93.38 69 SER A C 1
ATOM 577 O O . SER A 1 69 ? -15.450 -5.587 14.823 1.00 93.38 69 SER A O 1
ATOM 579 N N . ILE A 1 70 ? -14.436 -6.742 16.484 1.00 94.06 70 ILE A N 1
ATOM 580 C CA . ILE A 1 70 ? -13.061 -6.570 16.023 1.00 94.06 70 ILE A CA 1
ATOM 581 C C . ILE A 1 70 ? -12.482 -7.956 15.792 1.00 94.06 70 ILE A C 1
ATOM 583 O O . ILE A 1 70 ? -12.434 -8.764 16.718 1.00 94.06 70 ILE A O 1
ATOM 587 N N . ASP A 1 71 ? -12.061 -8.200 14.560 1.00 95.06 71 ASP A N 1
ATOM 588 C CA . ASP A 1 71 ? -11.418 -9.434 14.127 1.00 95.06 71 ASP A CA 1
ATOM 589 C C . ASP A 1 71 ? -10.032 -9.113 13.569 1.00 95.06 71 ASP A C 1
ATOM 591 O O . ASP A 1 71 ? -9.850 -8.075 12.931 1.00 95.06 71 ASP A O 1
ATOM 595 N N . VAL A 1 72 ? -9.054 -9.976 13.829 1.00 94.88 72 VAL A N 1
ATOM 596 C CA . VAL A 1 72 ? -7.673 -9.794 13.369 1.00 94.88 72 VAL A CA 1
ATOM 597 C C . VAL A 1 72 ? -7.258 -11.031 12.599 1.00 94.88 72 VAL A C 1
ATOM 599 O O . VAL A 1 72 ? -7.315 -12.141 13.123 1.00 94.88 72 VAL A O 1
ATOM 602 N N . ARG A 1 73 ? -6.802 -10.830 11.366 1.00 94.75 73 ARG A N 1
ATOM 603 C CA . ARG A 1 73 ? -6.418 -11.911 10.455 1.00 94.75 73 ARG A CA 1
ATOM 604 C C . ARG A 1 73 ? -5.237 -11.501 9.573 1.00 94.75 73 ARG A C 1
ATOM 606 O O . ARG A 1 73 ? -4.932 -10.309 9.506 1.00 94.75 73 ARG A O 1
ATOM 613 N N . PRO A 1 74 ? -4.557 -12.445 8.906 1.00 92.31 74 PRO A N 1
ATOM 614 C CA . PRO A 1 74 ? -3.543 -12.112 7.906 1.00 92.31 74 PRO A CA 1
ATOM 615 C C . PRO A 1 74 ? -4.122 -11.222 6.798 1.00 92.31 74 PRO A C 1
ATOM 617 O O . PRO A 1 74 ? -5.295 -11.361 6.452 1.00 92.31 74 PRO A O 1
ATOM 620 N N . VAL A 1 75 ? -3.311 -10.314 6.245 1.00 90.50 75 VAL A N 1
ATOM 621 C CA . VAL A 1 75 ? -3.758 -9.419 5.157 1.00 90.50 75 VAL A CA 1
ATOM 622 C C . VAL A 1 75 ? -4.127 -10.201 3.897 1.00 90.50 75 VAL A C 1
ATOM 624 O O . VAL A 1 75 ? -5.131 -9.899 3.258 1.00 90.50 75 VAL A O 1
ATOM 627 N N . SER A 1 76 ? -3.319 -11.197 3.540 1.00 87.56 76 SER A N 1
ATOM 628 C CA . SER A 1 76 ? -3.495 -11.981 2.322 1.00 87.56 76 SER A CA 1
ATOM 629 C C . SER A 1 76 ? -2.941 -13.387 2.509 1.00 87.56 76 SER A C 1
ATOM 631 O O . SER A 1 76 ? -1.903 -13.576 3.147 1.00 87.56 76 SER A O 1
ATOM 633 N N . GLU A 1 77 ? -3.653 -14.361 1.946 1.00 84.94 77 GLU A N 1
ATOM 634 C CA . GLU A 1 77 ? -3.213 -15.756 1.855 1.00 84.94 77 GLU A CA 1
ATOM 635 C C . GLU A 1 77 ? -2.579 -16.055 0.485 1.00 84.94 77 GLU A C 1
ATOM 637 O O . GLU A 1 77 ? -1.694 -16.907 0.398 1.00 84.94 77 GLU A O 1
ATOM 642 N N . ASP A 1 78 ? -2.976 -15.329 -0.571 1.00 89.06 78 ASP A N 1
ATOM 643 C CA . ASP A 1 78 ? -2.388 -15.405 -1.912 1.00 89.06 78 ASP A CA 1
ATOM 644 C C . ASP A 1 78 ? -2.050 -13.995 -2.437 1.00 89.06 78 ASP A C 1
ATOM 646 O O . ASP A 1 78 ? -2.821 -13.401 -3.198 1.00 89.06 78 ASP A O 1
ATOM 650 N N . PRO A 1 79 ? -0.878 -13.434 -2.087 1.00 86.50 79 PRO A N 1
ATOM 651 C CA . PRO A 1 79 ? -0.531 -12.064 -2.466 1.00 86.50 79 PRO A CA 1
ATOM 652 C C . PRO A 1 79 ? -0.391 -11.855 -3.974 1.00 86.50 79 PRO A C 1
ATOM 654 O O . PRO A 1 79 ? -0.446 -10.714 -4.442 1.00 86.50 79 PRO A O 1
ATOM 657 N N . ILE A 1 80 ? -0.210 -12.936 -4.745 1.00 88.31 80 ILE A N 1
ATOM 658 C CA . ILE A 1 80 ? -0.139 -12.854 -6.203 1.00 88.31 80 ILE A CA 1
ATOM 659 C C . ILE A 1 80 ? -1.506 -12.458 -6.758 1.00 88.31 80 ILE A C 1
ATOM 661 O O . ILE A 1 80 ? -1.601 -11.500 -7.528 1.00 88.31 80 ILE A O 1
ATOM 665 N N . GLU A 1 81 ? -2.551 -13.191 -6.377 1.00 90.19 81 GLU A N 1
ATOM 666 C CA . GLU A 1 81 ? -3.906 -12.965 -6.883 1.00 90.19 81 GLU A CA 1
ATOM 667 C C . GLU A 1 81 ? -4.621 -11.819 -6.147 1.00 90.19 81 GLU A C 1
ATOM 669 O O . GLU A 1 81 ? -5.353 -11.062 -6.787 1.00 90.19 81 GLU A O 1
ATOM 674 N N . ASP A 1 82 ? -4.357 -11.629 -4.850 1.00 87.00 82 ASP A N 1
ATOM 675 C CA . ASP A 1 82 ? -5.019 -10.611 -4.024 1.00 87.00 82 ASP A CA 1
ATOM 676 C C . ASP A 1 82 ? -4.520 -9.183 -4.311 1.00 87.00 82 ASP A C 1
ATOM 678 O O . ASP A 1 82 ? -5.307 -8.232 -4.270 1.00 87.00 82 ASP A O 1
ATOM 682 N N . HIS A 1 83 ? -3.225 -9.015 -4.614 1.00 87.12 83 HIS A N 1
ATOM 683 C CA . HIS A 1 83 ? -2.583 -7.693 -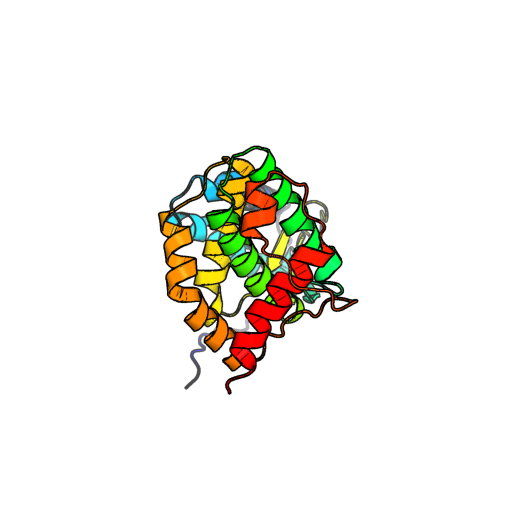4.665 1.00 87.12 83 HIS A CA 1
ATOM 684 C C . HIS A 1 83 ? -1.763 -7.460 -5.934 1.00 87.12 83 HIS A C 1
ATOM 686 O O . HIS A 1 83 ? -2.098 -6.589 -6.744 1.00 87.12 83 HIS A O 1
ATOM 692 N N . LEU A 1 84 ? -0.729 -8.273 -6.149 1.00 89.06 84 LEU A N 1
ATOM 693 C CA . LEU A 1 84 ? 0.284 -8.049 -7.180 1.00 89.06 84 LEU A CA 1
ATOM 694 C C . LEU A 1 84 ? -0.310 -7.956 -8.594 1.00 89.06 84 LEU A C 1
ATOM 696 O O . LEU A 1 84 ? -0.089 -6.984 -9.325 1.00 89.06 84 LEU A O 1
ATOM 700 N N . LYS A 1 85 ? -1.099 -8.959 -8.989 1.00 90.38 85 LYS A N 1
ATOM 701 C CA . LYS A 1 85 ? -1.707 -9.034 -10.321 1.00 90.38 85 LYS A CA 1
ATOM 702 C C . LYS A 1 85 ? -2.781 -7.954 -10.537 1.00 90.38 85 LYS A C 1
ATOM 704 O O . LYS A 1 85 ? -2.760 -7.325 -11.605 1.00 90.38 85 LYS A O 1
ATOM 709 N N . PRO A 1 86 ? -3.681 -7.656 -9.575 1.00 92.44 86 PRO A N 1
ATOM 710 C CA . PRO A 1 86 ? -4.558 -6.486 -9.650 1.00 92.44 86 PRO A CA 1
ATOM 711 C C . PRO A 1 86 ? -3.816 -5.150 -9.788 1.00 92.44 86 PRO A C 1
ATOM 713 O O . PRO A 1 86 ? -4.149 -4.362 -10.680 1.00 92.44 86 PRO A O 1
ATOM 716 N N . HIS A 1 87 ? -2.799 -4.882 -8.962 1.00 92.81 87 HIS A N 1
ATOM 717 C CA . HIS A 1 87 ? -2.012 -3.649 -9.050 1.00 92.81 87 HIS A CA 1
ATOM 718 C C . HIS A 1 87 ? -1.352 -3.508 -10.418 1.00 92.81 87 HIS A C 1
ATOM 720 O O . HIS A 1 87 ? -1.455 -2.465 -11.071 1.00 92.81 87 HIS A O 1
ATOM 726 N N . TYR A 1 88 ? -0.749 -4.588 -10.903 1.00 90.25 88 TYR A N 1
ATOM 727 C CA . TYR A 1 88 ? -0.149 -4.610 -12.220 1.00 90.25 88 TYR A CA 1
ATOM 728 C C . TYR A 1 88 ? -1.162 -4.356 -13.341 1.00 90.25 88 TYR A C 1
ATOM 730 O O . TYR A 1 88 ? -0.899 -3.563 -14.246 1.00 90.25 88 TYR A O 1
ATOM 738 N N . THR A 1 89 ? -2.337 -4.982 -13.275 1.00 91.12 89 THR A N 1
ATOM 739 C CA . THR A 1 89 ? -3.402 -4.795 -14.270 1.00 91.12 89 THR A CA 1
ATOM 740 C C . THR A 1 89 ? -3.803 -3.321 -14.372 1.00 91.12 89 THR A C 1
ATOM 742 O O . THR A 1 89 ? -3.919 -2.776 -15.475 1.00 91.12 89 THR A O 1
ATOM 745 N N . HIS A 1 90 ? -3.944 -2.642 -13.230 1.00 92.75 90 HIS A N 1
ATOM 746 C CA . HIS A 1 90 ? -4.207 -1.205 -13.190 1.00 92.75 90 HIS A CA 1
ATOM 747 C C . HIS A 1 90 ? -3.042 -0.378 -13.742 1.00 92.75 90 HIS A C 1
ATOM 749 O O . HIS A 1 90 ? -3.268 0.534 -14.540 1.00 92.75 90 HIS A O 1
ATOM 755 N N . LEU A 1 91 ? -1.803 -0.703 -13.370 1.00 93.12 91 LEU A N 1
ATOM 756 C CA . LEU A 1 91 ? -0.618 0.014 -13.836 1.00 93.12 91 LEU A CA 1
ATOM 757 C C . LEU A 1 91 ? -0.423 -0.115 -15.352 1.00 93.12 91 LEU A C 1
ATOM 759 O O . LEU A 1 91 ? -0.190 0.883 -16.029 1.00 93.12 91 LEU A O 1
ATOM 763 N N . ASN A 1 92 ? -0.599 -1.317 -15.902 1.00 91.44 92 ASN A N 1
ATOM 764 C CA . ASN A 1 92 ? -0.520 -1.583 -17.338 1.00 91.44 92 ASN A CA 1
ATOM 765 C C . ASN A 1 92 ? -1.545 -0.735 -18.111 1.00 91.44 92 ASN A C 1
ATOM 767 O O . ASN A 1 92 ? -1.220 -0.130 -19.133 1.00 91.44 92 ASN A O 1
ATOM 771 N N . LYS A 1 93 ? -2.769 -0.612 -17.576 1.00 92.25 93 LYS A N 1
ATOM 772 C CA . LYS A 1 93 ? -3.793 0.282 -18.129 1.00 92.25 93 LYS A CA 1
ATOM 773 C C . LYS A 1 93 ? -3.366 1.751 -18.067 1.00 92.25 93 LYS A C 1
ATOM 775 O O . LYS A 1 93 ? -3.502 2.456 -19.058 1.00 92.25 93 LYS A O 1
ATOM 780 N N . LEU A 1 94 ? -2.820 2.216 -16.942 1.00 93.31 94 LEU A N 1
ATOM 781 C CA . LEU A 1 94 ? -2.356 3.602 -16.791 1.00 93.31 94 LEU A CA 1
ATOM 782 C C . LEU A 1 94 ? -1.227 3.961 -17.770 1.00 93.31 94 LEU A C 1
ATOM 784 O O . LEU A 1 94 ? -1.201 5.084 -18.274 1.00 93.31 94 LEU A O 1
ATOM 788 N N . VAL A 1 95 ? -0.319 3.021 -18.049 1.00 92.69 95 VAL A N 1
ATOM 789 C CA . VAL A 1 95 ? 0.736 3.181 -19.063 1.00 92.69 95 VAL A CA 1
ATOM 790 C C . VAL A 1 95 ? 0.134 3.266 -20.460 1.00 92.69 95 VAL A C 1
ATOM 792 O O . VAL A 1 95 ? 0.424 4.205 -21.198 1.00 92.69 95 VAL A O 1
ATOM 795 N N . HIS A 1 96 ? -0.732 2.312 -20.813 1.00 90.50 96 HIS A N 1
ATOM 796 C CA . HIS A 1 96 ? -1.368 2.254 -22.130 1.00 90.50 96 HIS A CA 1
ATOM 797 C C . HIS A 1 96 ? -2.226 3.498 -22.414 1.00 90.50 96 HIS A C 1
ATOM 799 O O . HIS A 1 96 ? -2.169 4.066 -23.504 1.00 90.50 96 HIS A O 1
ATOM 805 N N . ASP A 1 97 ? -2.962 3.970 -21.408 1.00 91.81 97 ASP A N 1
ATOM 806 C CA . ASP A 1 97 ? -3.776 5.188 -21.470 1.00 91.81 97 ASP A CA 1
ATOM 807 C C . ASP A 1 97 ? -2.923 6.474 -21.357 1.00 91.81 97 ASP A C 1
ATOM 809 O O . ASP A 1 97 ? -3.456 7.582 -21.376 1.00 91.81 97 ASP A O 1
ATOM 813 N N . ARG A 1 98 ? -1.589 6.342 -21.275 1.00 91.19 98 ARG A N 1
ATOM 814 C CA . ARG A 1 98 ? -0.590 7.426 -21.250 1.00 91.19 98 ARG A CA 1
ATOM 815 C C . ARG A 1 98 ? -0.694 8.377 -20.054 1.00 91.19 98 ARG A C 1
ATOM 817 O O . ARG A 1 98 ? -0.212 9.506 -20.121 1.00 91.19 98 ARG A O 1
ATOM 824 N N . PHE A 1 99 ? -1.256 7.919 -18.939 1.00 93.81 99 PHE A N 1
ATOM 825 C CA . PHE A 1 99 ? -1.278 8.679 -17.683 1.00 93.81 99 PHE A CA 1
ATOM 826 C C . PHE A 1 99 ? 0.058 8.640 -16.935 1.00 93.81 99 PHE A C 1
ATOM 828 O O . PHE A 1 99 ? 0.343 9.505 -16.108 1.00 93.81 99 PHE A O 1
ATOM 835 N N . ILE A 1 100 ? 0.892 7.644 -17.226 1.00 94.19 100 ILE A N 1
ATOM 836 C CA . ILE A 1 100 ? 2.248 7.512 -16.698 1.00 94.19 100 ILE A CA 1
ATOM 837 C C . ILE A 1 100 ? 3.168 7.006 -17.812 1.00 94.19 100 ILE A C 1
ATOM 839 O O . ILE A 1 100 ? 2.777 6.174 -18.626 1.00 94.19 100 ILE A O 1
ATOM 843 N N . ASN A 1 101 ? 4.394 7.526 -17.875 1.00 92.62 101 ASN A N 1
ATOM 844 C CA . ASN A 1 101 ? 5.380 7.045 -18.841 1.00 92.62 101 ASN A CA 1
ATOM 845 C C . ASN A 1 101 ? 5.988 5.701 -18.396 1.00 92.62 101 ASN A C 1
ATOM 847 O O . ASN A 1 101 ? 6.008 5.382 -17.207 1.00 92.62 101 ASN A O 1
ATOM 851 N N . ALA A 1 102 ? 6.534 4.945 -19.353 1.00 91.88 102 ALA A N 1
ATOM 852 C CA . ALA A 1 102 ? 7.092 3.614 -19.110 1.00 91.88 102 ALA A CA 1
ATOM 853 C C . ALA A 1 102 ? 8.160 3.597 -18.000 1.00 91.88 102 ALA A C 1
ATOM 855 O O . ALA A 1 102 ? 8.139 2.725 -17.137 1.00 91.88 102 ALA A O 1
ATOM 856 N N . ARG A 1 103 ? 9.054 4.593 -17.966 1.00 93.00 103 ARG A N 1
ATOM 857 C CA . ARG A 1 103 ? 10.128 4.677 -16.967 1.00 93.00 103 ARG A CA 1
ATOM 858 C C . ARG A 1 103 ? 9.595 4.819 -15.541 1.00 93.00 103 ARG A C 1
ATOM 860 O O . ARG A 1 103 ? 10.042 4.117 -14.638 1.00 93.00 103 ARG A O 1
ATOM 867 N N . ASN A 1 104 ? 8.645 5.728 -15.333 1.00 95.19 104 ASN A N 1
ATOM 868 C CA . ASN A 1 104 ? 8.018 5.925 -14.029 1.00 95.19 104 ASN A CA 1
ATOM 869 C C . ASN A 1 104 ? 7.137 4.729 -13.651 1.00 95.19 104 ASN A C 1
ATOM 871 O O . ASN A 1 104 ? 7.047 4.399 -12.475 1.00 95.19 104 ASN A O 1
ATOM 875 N N . ALA A 1 105 ? 6.530 4.051 -14.626 1.00 94.00 105 ALA A N 1
ATOM 876 C CA . ALA A 1 105 ? 5.752 2.847 -14.371 1.00 94.00 105 ALA A CA 1
ATOM 877 C C . ALA A 1 105 ? 6.614 1.677 -13.883 1.00 94.00 105 ALA A C 1
ATOM 879 O O . ALA A 1 105 ? 6.220 1.015 -12.934 1.00 94.00 105 ALA A O 1
ATOM 880 N N . VAL A 1 106 ? 7.804 1.451 -14.451 1.00 93.38 106 VAL A N 1
ATOM 881 C CA . VAL A 1 106 ? 8.737 0.412 -13.957 1.00 93.38 106 VAL A CA 1
ATOM 882 C C . VAL A 1 106 ? 9.104 0.655 -12.500 1.00 93.38 106 VAL A C 1
ATOM 884 O O . VAL A 1 106 ? 8.970 -0.233 -11.666 1.00 93.38 106 VAL A O 1
ATOM 887 N N . LYS A 1 107 ? 9.483 1.889 -12.185 1.00 95.31 107 LYS A N 1
ATOM 888 C CA . LYS A 1 107 ? 9.791 2.324 -10.824 1.00 95.31 107 LYS A CA 1
ATOM 889 C C . LYS A 1 107 ? 8.621 2.135 -9.853 1.00 95.31 107 LYS A C 1
ATOM 891 O O . LYS A 1 107 ? 8.779 1.566 -8.777 1.00 95.31 107 LYS A O 1
ATOM 896 N N . LEU A 1 108 ? 7.418 2.535 -10.263 1.00 96.00 108 LEU A N 1
ATOM 897 C CA . LEU A 1 108 ? 6.214 2.338 -9.460 1.00 96.00 108 LEU A CA 1
ATOM 898 C C . LEU A 1 108 ? 5.881 0.849 -9.276 1.00 96.00 108 LEU A C 1
ATOM 900 O O . LEU A 1 108 ? 5.503 0.455 -8.179 1.00 96.00 108 LEU A O 1
ATOM 904 N N . ALA A 1 109 ? 6.078 0.017 -10.302 1.00 94.81 109 ALA A N 1
ATOM 905 C CA . ALA A 1 109 ? 5.915 -1.432 -10.203 1.00 94.81 109 ALA A CA 1
ATOM 906 C C . ALA A 1 109 ? 6.888 -2.046 -9.187 1.00 94.81 109 ALA A C 1
ATOM 908 O O . ALA A 1 109 ? 6.490 -2.909 -8.412 1.00 94.81 109 ALA A O 1
ATOM 909 N N . GLU A 1 110 ? 8.140 -1.576 -9.143 1.00 95.06 110 GLU A N 1
ATOM 910 C CA . GLU A 1 110 ? 9.105 -1.985 -8.114 1.00 95.06 110 GLU A CA 1
ATOM 911 C C . GLU A 1 110 ? 8.614 -1.624 -6.712 1.00 95.06 110 GLU A C 1
ATOM 913 O O . GLU A 1 110 ? 8.691 -2.448 -5.807 1.00 95.06 110 GLU A O 1
ATOM 918 N N . HIS A 1 111 ? 8.086 -0.414 -6.519 1.00 96.69 111 HIS A N 1
ATOM 919 C CA . HIS A 1 111 ? 7.586 0.019 -5.212 1.00 96.69 111 HIS A CA 1
ATOM 920 C C . HIS A 1 111 ? 6.375 -0.792 -4.757 1.00 96.69 111 HIS A C 1
ATOM 922 O O . HIS A 1 111 ? 6.338 -1.248 -3.616 1.00 96.69 111 HIS A O 1
ATOM 928 N N . ILE A 1 112 ? 5.422 -1.014 -5.661 1.00 95.56 112 ILE A N 1
ATOM 929 C CA . ILE A 1 112 ? 4.257 -1.871 -5.423 1.00 95.56 112 ILE A CA 1
ATOM 930 C C . ILE A 1 112 ? 4.708 -3.280 -5.053 1.00 95.56 112 ILE A C 1
ATOM 932 O O . ILE A 1 112 ? 4.247 -3.830 -4.065 1.00 95.56 112 ILE A O 1
ATOM 936 N N . TYR A 1 113 ? 5.665 -3.844 -5.785 1.00 95.62 113 TYR A N 1
ATOM 937 C CA . TYR A 1 113 ? 6.171 -5.179 -5.495 1.00 95.62 113 TYR A CA 1
ATOM 938 C C . TYR A 1 113 ? 6.834 -5.277 -4.117 1.00 95.62 113 TYR A C 1
ATOM 940 O O . TYR A 1 113 ? 6.649 -6.267 -3.410 1.00 95.62 113 TYR A O 1
ATOM 948 N N . LEU A 1 114 ? 7.599 -4.254 -3.716 1.00 95.75 114 LEU A N 1
ATOM 949 C CA . LEU A 1 114 ? 8.190 -4.187 -2.380 1.00 95.75 114 LEU A CA 1
ATOM 950 C C . LEU A 1 114 ? 7.115 -4.130 -1.288 1.00 95.75 114 LEU A C 1
ATOM 952 O O . LEU A 1 114 ? 7.246 -4.819 -0.281 1.00 95.75 114 LEU A O 1
ATOM 956 N N . TYR A 1 115 ? 6.060 -3.343 -1.497 1.00 95.12 115 TYR A N 1
ATOM 957 C CA . TYR A 1 115 ? 4.916 -3.251 -0.589 1.00 95.12 115 TYR A CA 1
ATOM 958 C C . TYR A 1 115 ? 4.163 -4.582 -0.493 1.00 95.12 115 TYR A C 1
ATOM 960 O O . TYR A 1 115 ? 3.978 -5.109 0.602 1.00 95.12 115 TYR A O 1
ATOM 968 N N . ASP A 1 116 ? 3.816 -5.175 -1.634 1.00 93.81 116 ASP A N 1
ATOM 969 C CA . ASP A 1 116 ? 3.071 -6.433 -1.712 1.00 93.81 116 ASP A CA 1
ATOM 970 C C . ASP A 1 116 ? 3.883 -7.619 -1.164 1.00 93.81 116 ASP A C 1
ATOM 972 O O . ASP A 1 116 ? 3.307 -8.567 -0.645 1.00 93.81 116 ASP A O 1
ATOM 976 N N . SER A 1 117 ? 5.219 -7.552 -1.194 1.00 94.19 117 SER A N 1
ATOM 977 C CA . SER A 1 117 ? 6.104 -8.539 -0.546 1.00 94.19 117 SER A CA 1
ATOM 978 C C . SER A 1 117 ? 6.141 -8.418 0.986 1.00 94.19 117 SER A C 1
ATOM 980 O O . SER A 1 117 ? 6.640 -9.320 1.659 1.00 94.19 117 SER A O 1
ATOM 982 N N . VAL A 1 118 ? 5.638 -7.315 1.554 1.00 95.25 118 VAL A N 1
ATOM 983 C CA . VAL A 1 118 ? 5.486 -7.129 3.008 1.00 95.25 118 VAL A CA 1
ATOM 984 C C . VAL A 1 118 ? 4.101 -7.556 3.486 1.00 95.25 118 VAL A C 1
ATOM 986 O O . VAL A 1 118 ? 3.987 -8.144 4.560 1.00 95.25 118 VAL A O 1
ATOM 989 N N . LEU A 1 119 ? 3.050 -7.295 2.699 1.00 92.31 119 LEU A N 1
ATOM 990 C CA . LEU A 1 119 ? 1.654 -7.508 3.105 1.00 92.31 119 LEU A CA 1
ATOM 991 C C . LEU A 1 119 ? 1.347 -8.889 3.715 1.00 92.31 119 LEU A C 1
ATOM 993 O O . LEU A 1 119 ? 0.716 -8.903 4.772 1.00 92.31 119 LEU A O 1
ATOM 997 N N . PRO A 1 120 ? 1.805 -10.032 3.159 1.00 92.50 120 PRO A N 1
ATOM 998 C CA . PRO A 1 120 ? 1.537 -11.362 3.726 1.00 92.50 120 PRO A CA 1
ATOM 999 C C . PRO A 1 120 ? 2.021 -11.546 5.163 1.00 92.50 120 PRO A C 1
ATOM 1001 O O . PRO A 1 120 ? 1.544 -12.418 5.882 1.00 92.50 120 PRO A O 1
ATOM 1004 N N . HIS A 1 121 ? 2.998 -10.742 5.578 1.00 93.19 121 HIS A N 1
ATOM 1005 C CA . HIS A 1 121 ? 3.590 -10.791 6.909 1.00 93.19 121 HIS A CA 1
ATOM 1006 C C . HIS A 1 121 ? 2.910 -9.838 7.895 1.00 93.19 121 HIS A C 1
ATOM 1008 O O . HIS A 1 121 ? 3.291 -9.789 9.066 1.00 93.19 121 HIS A O 1
ATOM 1014 N N . LEU A 1 122 ? 1.925 -9.069 7.433 1.00 93.94 122 LEU A N 1
ATOM 1015 C CA . LEU A 1 122 ? 1.143 -8.160 8.252 1.00 93.94 122 LEU A CA 1
ATOM 1016 C C . LEU A 1 122 ? -0.222 -8.766 8.586 1.00 93.94 122 LEU A C 1
ATOM 1018 O O . LEU A 1 122 ? -0.723 -9.684 7.934 1.00 93.94 122 LEU A O 1
ATOM 1022 N N . ALA A 1 123 ? -0.843 -8.203 9.616 1.00 93.50 123 ALA A N 1
ATOM 1023 C CA . ALA A 1 123 ? -2.227 -8.482 9.963 1.00 93.50 123 ALA A CA 1
ATOM 1024 C C . ALA A 1 123 ? -3.117 -7.305 9.554 1.00 93.50 123 ALA A C 1
ATOM 1026 O O . ALA A 1 123 ? -2.697 -6.149 9.627 1.00 93.50 123 ALA A O 1
ATOM 1027 N N . GLU A 1 124 ? -4.361 -7.589 9.192 1.00 93.56 124 GLU A N 1
ATOM 1028 C CA . GLU A 1 124 ? -5.425 -6.597 9.126 1.00 93.56 124 GLU A CA 1
ATOM 1029 C C . GLU A 1 124 ? -6.398 -6.771 10.292 1.00 93.56 124 GLU A C 1
ATOM 1031 O O . GLU A 1 124 ? -6.727 -7.881 10.712 1.00 93.56 124 GLU A O 1
ATOM 1036 N N . THR A 1 125 ? -6.870 -5.643 10.805 1.00 95.12 125 THR A N 1
ATOM 1037 C CA . THR A 1 125 ? -7.944 -5.556 11.784 1.00 95.12 125 THR A CA 1
ATOM 1038 C C . THR A 1 125 ? -9.225 -5.169 11.052 1.00 95.12 125 THR A C 1
ATOM 1040 O O . THR A 1 125 ? -9.317 -4.077 10.487 1.00 95.12 125 THR A O 1
ATOM 1043 N N . ILE A 1 126 ? -10.228 -6.044 11.061 1.00 94.31 126 ILE A N 1
ATOM 1044 C CA . ILE A 1 126 ? -11.567 -5.729 10.569 1.00 94.31 126 ILE A CA 1
ATOM 1045 C C . ILE A 1 126 ? -12.385 -5.191 11.731 1.00 94.31 126 ILE A C 1
ATOM 1047 O O . ILE A 1 126 ? -12.592 -5.878 12.730 1.00 94.31 126 ILE A O 1
ATOM 1051 N N . VAL A 1 127 ? -12.899 -3.978 11.573 1.00 93.44 127 VAL A N 1
ATOM 1052 C CA . VAL A 1 127 ? -13.777 -3.346 12.554 1.00 93.44 127 VAL A CA 1
ATOM 1053 C C . VAL A 1 127 ? -15.147 -3.183 11.924 1.00 93.44 127 VAL A C 1
ATOM 1055 O O . VAL A 1 127 ? -15.288 -2.501 10.907 1.00 93.44 127 VAL A O 1
ATOM 1058 N N . LYS A 1 128 ? -16.160 -3.823 12.512 1.00 92.25 128 LYS A N 1
ATOM 1059 C CA . LYS A 1 128 ? -17.554 -3.728 12.067 1.00 92.25 128 LYS A CA 1
ATOM 1060 C C . LYS A 1 128 ? -18.474 -3.358 13.235 1.00 92.25 128 LYS A C 1
ATOM 1062 O O . LYS A 1 128 ? -18.314 -3.920 14.321 1.00 92.25 128 LYS A O 1
ATOM 1067 N N . PRO A 1 129 ? -19.426 -2.427 13.062 1.00 89.75 129 PRO A N 1
ATOM 1068 C CA . PRO A 1 129 ? -20.462 -2.191 14.064 1.00 89.75 129 PRO A CA 1
ATOM 1069 C C . PRO A 1 129 ? -21.245 -3.480 14.340 1.00 89.75 129 PRO A C 1
ATOM 1071 O O . PRO A 1 129 ? -21.635 -4.170 13.400 1.00 89.75 129 PRO A O 1
ATOM 1074 N N . LYS A 1 130 ? -21.507 -3.803 15.614 1.00 88.56 130 LYS A N 1
ATOM 1075 C CA . LYS A 1 130 ? -22.255 -5.025 15.986 1.00 88.56 130 LYS A CA 1
ATOM 1076 C C . LYS A 1 130 ? -23.678 -5.059 15.419 1.00 88.56 130 LYS A C 1
ATOM 1078 O O . LYS A 1 130 ? -24.210 -6.132 15.170 1.00 88.56 130 LYS A O 1
ATOM 1083 N N . GLU A 1 131 ? -24.283 -3.890 15.237 1.00 80.69 131 GLU A N 1
ATOM 1084 C CA . GLU A 1 131 ? -25.668 -3.742 14.778 1.00 80.69 131 GLU A CA 1
ATOM 1085 C C . GLU A 1 131 ? -25.778 -3.620 13.245 1.00 80.69 131 GLU A C 1
ATOM 1087 O O . GLU A 1 131 ? -26.864 -3.782 12.695 1.00 80.69 131 GLU A O 1
ATOM 1092 N N . ASN A 1 132 ? -24.672 -3.344 12.536 1.00 77.19 132 ASN A N 1
ATOM 1093 C CA . ASN A 1 132 ? -24.667 -3.219 11.079 1.00 77.19 132 ASN A CA 1
ATOM 1094 C C . ASN A 1 132 ? -23.285 -3.542 10.485 1.00 77.19 132 ASN A C 1
ATOM 1096 O O . ASN A 1 132 ? -22.376 -2.708 10.480 1.00 77.19 132 ASN A O 1
ATOM 1100 N N . GLU A 1 133 ? -23.149 -4.752 9.941 1.00 79.75 133 GLU A N 1
ATOM 1101 C CA . GLU A 1 133 ? -21.884 -5.253 9.397 1.00 79.75 133 GLU A CA 1
ATOM 1102 C C . GLU A 1 133 ? -21.480 -4.634 8.047 1.00 79.75 133 GLU A C 1
ATOM 1104 O O . GLU A 1 133 ? -20.331 -4.794 7.625 1.00 79.75 133 GLU A O 1
ATOM 1109 N N . GLU A 1 134 ? -22.388 -3.926 7.364 1.00 81.75 134 GLU A N 1
ATOM 1110 C CA . GLU A 1 134 ? -22.124 -3.333 6.044 1.00 81.75 134 GLU A CA 1
ATOM 1111 C C . GLU A 1 134 ? -21.083 -2.212 6.127 1.00 81.75 134 GLU A C 1
ATOM 1113 O O . GLU A 1 134 ? -20.248 -2.060 5.236 1.00 81.75 134 GLU A O 1
ATOM 1118 N N . PHE A 1 135 ? -21.070 -1.469 7.234 1.00 83.19 135 PHE A N 1
ATOM 1119 C CA . PHE A 1 135 ? -20.152 -0.353 7.466 1.00 83.19 135 PHE A CA 1
ATOM 1120 C C . PHE A 1 135 ? -18.838 -0.809 8.104 1.00 83.19 135 PHE A C 1
ATOM 1122 O O . PHE A 1 135 ? -18.353 -0.187 9.048 1.00 83.19 135 PHE A O 1
ATOM 1129 N N . LYS A 1 136 ? -18.274 -1.919 7.625 1.00 89.75 136 LYS A N 1
ATOM 1130 C CA . LYS A 1 136 ? -16.975 -2.407 8.095 1.00 89.75 136 LYS A CA 1
ATOM 1131 C C . LYS A 1 136 ? -15.819 -1.613 7.488 1.00 89.75 136 LYS A C 1
ATOM 1133 O O . LYS A 1 136 ? -15.871 -1.211 6.328 1.00 89.75 136 LYS A O 1
ATOM 1138 N N . VAL A 1 137 ? -14.739 -1.475 8.248 1.00 91.25 137 VAL A N 1
ATOM 1139 C CA . VAL A 1 137 ? -13.442 -0.988 7.761 1.00 91.25 137 VAL A CA 1
ATOM 1140 C C . VAL A 1 137 ? -12.379 -2.052 7.989 1.00 91.25 137 VAL A C 1
ATOM 1142 O O . VAL A 1 137 ? -12.462 -2.833 8.938 1.00 91.25 137 VAL A O 1
ATOM 1145 N N . ARG A 1 138 ? -11.385 -2.087 7.105 1.00 91.88 138 ARG A N 1
ATOM 1146 C CA . ARG A 1 138 ? -10.180 -2.900 7.260 1.00 91.88 138 ARG A CA 1
ATOM 1147 C C . ARG A 1 138 ? -9.009 -1.971 7.524 1.00 91.88 138 ARG A C 1
ATOM 1149 O O . ARG A 1 138 ? -8.845 -0.980 6.819 1.00 91.88 138 ARG A O 1
ATOM 1156 N N . ILE A 1 139 ? -8.233 -2.280 8.551 1.00 91.81 139 ILE A N 1
ATOM 1157 C CA . ILE A 1 139 ? -7.082 -1.492 8.983 1.00 91.81 139 ILE A CA 1
ATOM 1158 C C . ILE A 1 139 ? -5.865 -2.402 8.910 1.00 91.81 139 ILE A C 1
ATOM 1160 O O . ILE A 1 139 ? -5.785 -3.373 9.655 1.00 91.81 139 ILE A O 1
ATOM 1164 N N . ILE A 1 140 ? -4.920 -2.101 8.023 1.00 92.31 140 ILE A N 1
ATOM 1165 C CA . ILE A 1 140 ? -3.659 -2.844 7.943 1.00 92.31 140 ILE A CA 1
ATOM 1166 C C . ILE A 1 140 ? -2.770 -2.404 9.111 1.00 92.31 140 ILE A C 1
ATOM 1168 O O . ILE A 1 140 ? -2.497 -1.215 9.289 1.00 92.31 140 ILE A O 1
ATOM 1172 N N . ASN A 1 141 ? -2.306 -3.362 9.909 1.00 91.44 141 ASN A N 1
ATOM 1173 C CA . ASN A 1 141 ? -1.442 -3.115 11.057 1.00 91.44 141 ASN A CA 1
ATOM 1174 C C . ASN A 1 141 ? 0.014 -2.993 10.583 1.00 91.44 141 ASN A C 1
ATOM 1176 O O . ASN A 1 141 ? 0.767 -3.967 10.572 1.00 91.44 141 ASN A O 1
ATOM 1180 N N . ILE A 1 142 ? 0.403 -1.789 10.161 1.00 93.56 142 ILE A N 1
ATOM 1181 C CA . ILE A 1 142 ? 1.743 -1.510 9.630 1.00 93.56 142 ILE A CA 1
ATOM 1182 C C . ILE A 1 142 ? 2.708 -1.149 10.776 1.00 93.56 142 ILE A C 1
ATOM 1184 O O . ILE A 1 142 ? 2.405 -0.242 11.556 1.00 93.56 142 ILE A O 1
ATOM 1188 N N . PRO A 1 143 ? 3.894 -1.783 10.873 1.00 94.12 143 PRO A N 1
ATOM 1189 C CA . PRO A 1 143 ? 4.925 -1.381 11.824 1.00 94.12 143 PRO A CA 1
ATOM 1190 C C . PRO A 1 143 ? 5.334 0.085 11.641 1.00 94.12 143 PRO A C 1
ATOM 1192 O O . PRO A 1 143 ? 5.567 0.531 10.518 1.00 94.12 143 PRO A O 1
ATOM 1195 N N . GLU A 1 144 ? 5.518 0.820 12.740 1.00 94.69 144 GLU A N 1
ATOM 1196 C CA . GLU A 1 144 ? 5.845 2.258 12.717 1.00 94.69 144 GLU A CA 1
ATOM 1197 C C . GLU A 1 144 ? 7.048 2.582 11.815 1.00 94.69 144 GLU A C 1
ATOM 1199 O O . GLU A 1 144 ? 7.007 3.527 11.028 1.00 94.69 144 GLU A O 1
ATOM 1204 N N . LYS A 1 145 ? 8.090 1.738 11.854 1.00 96.56 145 LYS A N 1
ATOM 1205 C CA . LYS A 1 145 ? 9.292 1.879 11.015 1.00 96.56 145 LYS A CA 1
ATOM 1206 C C . LYS A 1 145 ? 8.991 1.889 9.506 1.00 96.56 145 LYS A C 1
ATOM 1208 O O . LYS A 1 145 ? 9.781 2.459 8.755 1.00 96.56 145 LYS A O 1
ATOM 1213 N N . LEU A 1 146 ? 7.907 1.245 9.071 1.00 97.00 146 LEU A N 1
ATOM 1214 C CA . LEU A 1 146 ? 7.509 1.085 7.666 1.00 97.00 146 LEU A CA 1
ATOM 1215 C C . LEU A 1 146 ? 6.379 2.037 7.253 1.00 97.00 146 LEU A C 1
ATOM 1217 O O . LEU A 1 146 ? 6.217 2.315 6.064 1.00 97.00 146 LEU A O 1
ATOM 1221 N N . TYR A 1 147 ? 5.626 2.552 8.230 1.00 94.69 147 TYR A N 1
ATOM 1222 C CA . TYR A 1 147 ? 4.384 3.293 8.018 1.00 94.69 147 TYR A CA 1
ATOM 1223 C C . TYR A 1 147 ? 4.530 4.459 7.041 1.00 94.69 147 TYR A C 1
ATOM 1225 O O . TYR A 1 147 ? 3.746 4.580 6.107 1.00 94.69 147 TYR A O 1
ATOM 1233 N N . GLU A 1 148 ? 5.546 5.305 7.223 1.00 94.75 148 GLU A N 1
ATOM 1234 C CA . GLU A 1 148 ? 5.723 6.511 6.407 1.00 94.75 148 GLU A CA 1
ATOM 1235 C C . GLU A 1 148 ? 5.878 6.194 4.914 1.00 94.75 148 GLU A C 1
ATOM 1237 O O . GLU A 1 148 ? 5.267 6.851 4.071 1.00 94.75 148 GLU A O 1
ATOM 1242 N N . TRP A 1 149 ? 6.689 5.185 4.586 1.00 97.44 149 TRP A N 1
ATOM 1243 C CA . TRP A 1 149 ? 6.954 4.798 3.203 1.00 97.44 149 TRP A CA 1
ATOM 1244 C C . TRP A 1 149 ? 5.731 4.108 2.587 1.00 97.44 149 TRP A C 1
ATOM 1246 O O . TRP A 1 149 ? 5.302 4.480 1.498 1.00 97.44 149 TRP A O 1
ATOM 1256 N N . MET A 1 150 ? 5.114 3.173 3.318 1.00 96.88 150 MET A N 1
ATOM 1257 C CA . MET A 1 150 ? 3.922 2.448 2.860 1.00 96.88 150 MET A CA 1
ATOM 1258 C C . MET A 1 150 ? 2.729 3.387 2.640 1.00 96.88 150 MET A C 1
ATOM 1260 O O . MET A 1 150 ? 2.123 3.368 1.573 1.00 96.88 150 MET A O 1
ATOM 1264 N N . PHE A 1 151 ? 2.459 4.292 3.585 1.00 94.94 151 PHE A N 1
ATOM 1265 C CA . PHE A 1 151 ? 1.386 5.280 3.455 1.00 94.94 151 PHE A CA 1
ATOM 1266 C C . PHE A 1 151 ? 1.609 6.224 2.266 1.00 94.94 151 PHE A C 1
ATOM 1268 O O . PHE A 1 151 ? 0.671 6.554 1.542 1.00 94.94 151 PHE A O 1
ATOM 1275 N N . LYS A 1 152 ? 2.856 6.660 2.037 1.00 96.25 152 LYS A N 1
ATOM 1276 C CA . LYS A 1 152 ? 3.209 7.483 0.871 1.00 96.25 152 LYS A CA 1
ATOM 1277 C C . LYS A 1 152 ? 2.978 6.748 -0.441 1.00 96.25 152 LYS A C 1
ATOM 1279 O O . LYS A 1 152 ? 2.522 7.381 -1.392 1.00 96.25 152 LYS A O 1
ATOM 1284 N N . LEU A 1 153 ? 3.284 5.454 -0.504 1.00 97.38 153 LEU A N 1
ATOM 1285 C CA . LEU A 1 153 ? 3.020 4.660 -1.697 1.00 97.38 153 LEU A CA 1
ATOM 1286 C C . LEU A 1 153 ? 1.519 4.560 -1.970 1.00 97.38 153 LEU A C 1
ATOM 1288 O O . LEU A 1 153 ? 1.113 4.889 -3.082 1.00 97.38 153 LEU A O 1
ATOM 1292 N N . ASP A 1 154 ? 0.709 4.218 -0.965 1.00 94.94 154 ASP A N 1
ATOM 1293 C CA . ASP A 1 154 ? -0.753 4.175 -1.102 1.00 94.94 154 ASP A CA 1
ATOM 1294 C C . ASP A 1 154 ? -1.305 5.534 -1.562 1.00 94.94 154 ASP A C 1
ATOM 1296 O O . ASP A 1 154 ? -2.093 5.622 -2.504 1.00 94.94 154 ASP A O 1
ATOM 1300 N N . TYR A 1 155 ? -0.808 6.624 -0.973 1.00 94.38 155 TYR A N 1
ATOM 1301 C CA . TYR A 1 155 ? -1.191 7.984 -1.342 1.00 94.38 155 TYR A CA 1
ATOM 1302 C C . TYR A 1 155 ? -0.835 8.331 -2.801 1.00 94.38 155 TYR A C 1
ATOM 1304 O O . TYR A 1 155 ? -1.664 8.877 -3.535 1.00 94.38 155 TYR A O 1
ATOM 1312 N N . VAL A 1 156 ? 0.389 8.017 -3.246 1.00 95.75 156 VAL A N 1
ATOM 1313 C CA . VAL A 1 156 ? 0.843 8.229 -4.635 1.00 95.75 156 VAL A CA 1
ATOM 1314 C C . VAL A 1 156 ? 0.023 7.383 -5.609 1.00 95.75 156 VAL A C 1
ATOM 1316 O O . VAL A 1 156 ? -0.397 7.887 -6.656 1.00 95.75 156 VAL A O 1
ATOM 1319 N N . TRP A 1 157 ? -0.217 6.120 -5.262 1.00 96.12 157 TRP A N 1
ATOM 1320 C CA . TRP A 1 157 ? -0.968 5.158 -6.059 1.00 96.12 157 TRP A CA 1
ATOM 1321 C C . TRP A 1 157 ? -2.421 5.591 -6.258 1.00 96.12 157 TRP A C 1
ATOM 1323 O O . TRP A 1 157 ? -2.884 5.722 -7.394 1.00 96.12 157 TRP A O 1
ATOM 1333 N N . GLU A 1 158 ? -3.123 5.918 -5.175 1.00 94.62 158 GLU A N 1
ATOM 1334 C CA . GLU A 1 158 ? -4.520 6.352 -5.221 1.00 94.62 158 GLU A CA 1
ATOM 1335 C C . GLU A 1 158 ? -4.679 7.686 -5.948 1.00 94.62 158 GLU A C 1
ATOM 1337 O O . GLU A 1 158 ? -5.598 7.871 -6.755 1.00 94.62 158 GLU A O 1
ATOM 1342 N N . LYS A 1 159 ? -3.735 8.615 -5.759 1.00 92.94 159 LYS A N 1
ATOM 1343 C CA . LYS A 1 159 ? -3.717 9.869 -6.514 1.00 92.94 159 LYS A CA 1
ATOM 1344 C C . LYS A 1 159 ? -3.538 9.611 -8.010 1.00 92.94 159 LYS A C 1
ATOM 1346 O O . LYS A 1 159 ? -4.284 10.181 -8.810 1.00 92.94 159 LYS A O 1
ATOM 1351 N N . LEU A 1 160 ? -2.652 8.697 -8.405 1.00 95.06 160 LEU A N 1
ATOM 1352 C CA . LEU A 1 160 ? -2.500 8.308 -9.805 1.00 95.06 160 LEU A CA 1
ATOM 1353 C C . LEU A 1 160 ? -3.775 7.652 -10.362 1.00 95.06 160 LEU A C 1
ATOM 1355 O O . LEU A 1 160 ? -4.233 8.033 -11.440 1.00 95.06 160 LEU A O 1
ATOM 1359 N N . ILE A 1 161 ? -4.397 6.718 -9.639 1.00 93.62 161 ILE A N 1
ATOM 1360 C CA . ILE A 1 161 ? -5.613 6.029 -10.097 1.00 93.62 161 ILE A CA 1
ATOM 1361 C C . ILE A 1 161 ? -6.781 7.001 -10.267 1.00 93.62 161 ILE A C 1
ATOM 1363 O O . ILE A 1 161 ? -7.438 6.990 -11.316 1.00 93.62 161 ILE A O 1
ATOM 1367 N N . LYS A 1 162 ? -7.052 7.820 -9.246 1.00 91.44 162 LYS A N 1
ATOM 1368 C CA . LYS A 1 162 ? -8.266 8.643 -9.148 1.00 91.44 162 LYS A CA 1
ATOM 1369 C C . LYS A 1 162 ? -8.121 9.994 -9.842 1.00 91.44 162 LYS A C 1
ATOM 1371 O O . LYS A 1 162 ? -9.096 10.503 -10.386 1.00 91.44 162 LYS A O 1
ATOM 1376 N N . ARG A 1 163 ? -6.923 10.588 -9.823 1.00 90.12 163 ARG A N 1
ATOM 1377 C CA . ARG A 1 163 ? -6.646 11.911 -10.417 1.00 90.12 163 ARG A CA 1
ATOM 1378 C C . ARG A 1 163 ? -5.875 11.844 -11.724 1.00 90.12 163 ARG A C 1
ATOM 1380 O O . ARG A 1 163 ? -5.714 12.884 -12.352 1.00 90.12 163 ARG A O 1
ATOM 1387 N N . LYS A 1 164 ? -5.415 10.657 -12.134 1.00 91.62 164 LYS A N 1
ATOM 1388 C CA . LYS A 1 164 ? -4.634 10.466 -13.366 1.00 91.62 164 LYS A CA 1
ATOM 1389 C C . LYS A 1 164 ? -3.361 11.316 -13.408 1.00 91.62 164 LYS A C 1
ATOM 1391 O O . LYS A 1 164 ? -2.909 11.717 -14.474 1.00 91.62 164 LYS A O 1
ATOM 1396 N N . ALA A 1 165 ? -2.790 11.584 -12.235 1.00 89.12 165 ALA A N 1
ATOM 1397 C CA . ALA A 1 165 ? -1.607 12.412 -12.072 1.00 89.12 165 ALA A CA 1
ATOM 1398 C C . ALA A 1 165 ? -0.657 11.772 -11.057 1.00 89.12 165 ALA A C 1
ATOM 1400 O O . ALA A 1 165 ? -1.048 11.495 -9.922 1.00 89.12 165 ALA A O 1
ATOM 1401 N N . LEU A 1 166 ? 0.593 11.559 -11.469 1.00 93.31 166 LEU A N 1
ATOM 1402 C CA . LEU A 1 166 ? 1.644 11.055 -10.590 1.00 93.31 166 LEU A CA 1
ATOM 1403 C C . LEU A 1 166 ? 2.173 12.188 -9.703 1.00 93.31 166 LEU A C 1
ATOM 1405 O O . LEU A 1 166 ? 2.639 13.212 -10.203 1.00 93.31 166 LEU A O 1
ATOM 1409 N N . ASP A 1 167 ? 2.139 11.996 -8.387 1.00 93.62 167 ASP A N 1
ATOM 1410 C CA . ASP A 1 167 ? 2.728 12.933 -7.429 1.00 93.62 167 ASP A CA 1
ATOM 1411 C C . ASP A 1 167 ? 4.254 12.780 -7.402 1.00 93.62 167 ASP A C 1
ATOM 1413 O O . ASP A 1 167 ? 4.800 11.949 -6.681 1.00 93.62 167 ASP A O 1
ATOM 1417 N N . LEU A 1 168 ? 4.949 13.563 -8.231 1.00 94.12 168 LEU A N 1
ATOM 1418 C CA . LEU A 1 168 ? 6.396 13.431 -8.430 1.00 94.12 168 LEU A CA 1
ATOM 1419 C C . LEU A 1 168 ? 7.217 13.693 -7.162 1.00 94.12 168 LEU A C 1
ATOM 1421 O O . LEU A 1 168 ? 8.273 13.085 -6.998 1.00 94.12 168 LEU A O 1
ATOM 1425 N N . THR A 1 169 ? 6.747 14.563 -6.267 1.00 94.69 169 THR A N 1
ATOM 1426 C CA . THR A 1 169 ? 7.451 14.880 -5.017 1.00 94.69 169 THR A CA 1
ATOM 1427 C C . THR A 1 169 ? 7.487 13.662 -4.102 1.00 94.69 169 THR A C 1
ATOM 1429 O O . THR A 1 169 ? 8.558 13.249 -3.656 1.00 94.69 169 THR A O 1
ATOM 1432 N N . HIS A 1 170 ? 6.328 13.045 -3.862 1.00 95.75 170 HIS A N 1
ATOM 1433 C CA . HIS A 1 170 ? 6.241 11.857 -3.014 1.00 95.75 170 HIS A CA 1
ATOM 1434 C C . HIS A 1 170 ? 6.802 10.619 -3.715 1.00 95.75 170 HIS A C 1
ATOM 1436 O O . HIS A 1 170 ? 7.439 9.790 -3.075 1.00 95.75 170 HIS A O 1
ATOM 1442 N N . PHE A 1 171 ? 6.654 10.526 -5.036 1.00 97.00 171 PHE A N 1
ATOM 1443 C CA . PHE A 1 171 ? 7.259 9.453 -5.815 1.00 97.00 171 PHE A CA 1
ATOM 1444 C C . PHE A 1 171 ? 8.790 9.475 -5.742 1.00 97.00 171 PHE A C 1
ATOM 1446 O O . PHE A 1 171 ? 9.412 8.437 -5.537 1.00 97.00 171 PHE A O 1
ATOM 1453 N N . LYS A 1 172 ? 9.410 10.660 -5.824 1.00 97.44 172 LYS A N 1
ATOM 1454 C CA . LYS A 1 172 ? 10.857 10.802 -5.628 1.00 97.44 172 LYS A CA 1
ATOM 1455 C C . LYS A 1 172 ? 11.282 10.392 -4.216 1.00 97.44 172 LYS A C 1
ATOM 1457 O O . LYS A 1 172 ? 12.273 9.688 -4.073 1.00 97.44 172 LYS A O 1
ATOM 1462 N N . TYR A 1 173 ? 10.518 10.777 -3.191 1.00 97.19 173 TYR A N 1
ATOM 1463 C CA . TYR A 1 173 ? 10.788 10.334 -1.821 1.00 97.19 173 TYR A CA 1
ATOM 1464 C C . TYR A 1 173 ? 10.827 8.802 -1.716 1.00 97.19 173 TYR A C 1
ATOM 1466 O O . TYR A 1 173 ? 11.742 8.266 -1.094 1.00 97.19 173 TYR A O 1
ATOM 1474 N N . LEU A 1 174 ? 9.864 8.103 -2.329 1.00 98.00 174 LEU A N 1
ATOM 1475 C CA . LEU A 1 174 ? 9.809 6.639 -2.296 1.00 98.00 174 LEU A CA 1
ATOM 1476 C C . LEU A 1 174 ? 11.052 6.010 -2.936 1.00 98.00 174 LEU A C 1
ATOM 1478 O O . LEU A 1 174 ? 11.629 5.096 -2.346 1.00 98.00 174 LEU A O 1
ATOM 1482 N N . GLU A 1 175 ? 11.500 6.547 -4.075 1.00 96.88 175 GLU A N 1
ATOM 1483 C CA . GLU A 1 175 ? 12.727 6.109 -4.749 1.00 96.88 175 GLU A CA 1
ATOM 1484 C C . GLU A 1 175 ? 13.970 6.318 -3.881 1.00 96.88 175 GLU A C 1
ATOM 1486 O O . GLU A 1 175 ? 14.762 5.389 -3.719 1.00 96.88 175 GLU A O 1
ATOM 1491 N N . ASP A 1 176 ? 14.117 7.512 -3.300 1.00 97.38 176 ASP A N 1
ATOM 1492 C CA . ASP A 1 176 ? 15.285 7.888 -2.496 1.00 97.38 176 ASP A CA 1
ATOM 1493 C C . ASP A 1 176 ? 15.389 7.043 -1.205 1.00 97.38 176 ASP A C 1
ATOM 1495 O O . ASP A 1 176 ? 16.490 6.799 -0.716 1.00 97.38 176 ASP A O 1
ATOM 1499 N N . HIS A 1 177 ? 14.263 6.539 -0.678 1.00 97.69 177 HIS A N 1
ATOM 1500 C CA . HIS A 1 177 ? 14.200 5.808 0.601 1.00 97.69 177 HIS A CA 1
ATOM 1501 C C . HIS A 1 177 ? 13.891 4.306 0.458 1.00 97.69 177 HIS A C 1
ATOM 1503 O O . HIS A 1 177 ? 13.710 3.617 1.463 1.00 97.69 177 HIS A O 1
ATOM 1509 N N . LYS A 1 178 ? 13.841 3.747 -0.762 1.00 95.69 178 LYS A N 1
ATOM 1510 C CA . LYS A 1 178 ? 13.453 2.335 -0.971 1.00 95.69 178 LYS A CA 1
ATOM 1511 C C . LYS A 1 178 ? 14.391 1.325 -0.303 1.00 95.69 178 LYS A C 1
ATOM 1513 O O . LYS A 1 178 ? 13.934 0.309 0.209 1.00 95.69 178 LYS A O 1
ATOM 1518 N N . ILE A 1 179 ? 15.696 1.608 -0.287 1.00 94.25 179 ILE A N 1
ATOM 1519 C CA . ILE A 1 179 ? 16.696 0.733 0.345 1.00 94.25 179 ILE A CA 1
ATOM 1520 C C . ILE A 1 179 ? 16.560 0.777 1.868 1.00 94.25 179 ILE A C 1
ATOM 1522 O O . ILE A 1 179 ? 16.626 -0.258 2.525 1.00 94.25 179 ILE A O 1
ATOM 1526 N N . GLU A 1 180 ? 16.299 1.958 2.431 1.00 96.12 180 GLU A N 1
ATOM 1527 C CA . GLU A 1 180 ? 16.033 2.107 3.862 1.00 96.12 180 GLU A CA 1
ATOM 1528 C C . GLU A 1 180 ? 14.770 1.341 4.277 1.00 96.12 180 GLU A C 1
ATOM 1530 O O . GLU A 1 180 ? 14.794 0.604 5.264 1.00 96.12 180 GLU A O 1
ATOM 1535 N N . PHE A 1 181 ? 13.686 1.467 3.503 1.00 97.12 181 PHE A N 1
ATOM 1536 C CA . PHE A 1 181 ? 12.463 0.689 3.704 1.00 97.12 181 PHE A CA 1
ATOM 1537 C C . PHE A 1 181 ? 12.750 -0.816 3.694 1.00 97.12 181 PHE A C 1
ATOM 1539 O O . PHE A 1 181 ? 12.362 -1.522 4.626 1.00 97.12 181 PHE A O 1
ATOM 1546 N N . LEU A 1 182 ? 13.483 -1.295 2.684 1.00 94.56 182 LEU A N 1
ATOM 1547 C CA . LEU A 1 182 ? 13.830 -2.706 2.543 1.00 94.56 182 LEU A CA 1
ATOM 1548 C C . LEU A 1 182 ? 14.633 -3.225 3.741 1.00 94.56 182 LEU A C 1
ATOM 1550 O O . LEU A 1 182 ? 14.303 -4.271 4.295 1.00 94.56 182 LEU A O 1
ATOM 1554 N N . ASN A 1 183 ? 15.647 -2.477 4.179 1.00 94.12 183 ASN A N 1
ATOM 1555 C CA . ASN A 1 183 ? 16.467 -2.843 5.333 1.00 94.12 183 ASN A CA 1
ATOM 1556 C C . ASN A 1 183 ? 15.633 -2.914 6.615 1.00 94.12 183 ASN A C 1
ATOM 1558 O O . ASN A 1 183 ? 15.726 -3.887 7.361 1.00 94.12 183 ASN A O 1
ATOM 1562 N N . LYS A 1 184 ? 14.745 -1.941 6.841 1.00 97.06 184 LYS A N 1
ATOM 1563 C CA . LYS A 1 184 ? 13.821 -1.962 7.983 1.00 97.06 184 LYS A CA 1
ATOM 1564 C C . LYS A 1 184 ? 12.860 -3.151 7.925 1.00 97.06 184 LYS A C 1
ATOM 1566 O O . LYS A 1 184 ? 12.587 -3.758 8.958 1.00 97.06 184 LYS A O 1
ATOM 1571 N N . ALA A 1 185 ? 12.354 -3.500 6.744 1.00 96.25 185 ALA A N 1
ATOM 1572 C CA . ALA A 1 185 ? 11.450 -4.635 6.577 1.00 96.25 185 ALA A CA 1
ATOM 1573 C C . ALA A 1 185 ? 12.174 -5.976 6.818 1.00 96.25 185 ALA A C 1
ATOM 1575 O O . ALA A 1 185 ? 11.627 -6.857 7.488 1.00 96.25 185 ALA A O 1
ATOM 1576 N N . LYS A 1 186 ? 13.436 -6.095 6.373 1.00 92.81 186 LYS A N 1
ATOM 1577 C CA . LYS A 1 186 ? 14.336 -7.218 6.694 1.00 92.81 186 LYS A CA 1
ATOM 1578 C C . LYS A 1 186 ? 14.594 -7.336 8.199 1.00 92.81 186 LYS A C 1
ATOM 1580 O O . LYS A 1 186 ? 14.420 -8.416 8.757 1.00 92.81 186 LYS A O 1
ATOM 1585 N N . GLU A 1 187 ? 14.972 -6.241 8.868 1.00 95.12 187 GLU A N 1
ATOM 1586 C CA . GLU A 1 187 ? 15.209 -6.210 10.324 1.00 95.12 187 GLU A CA 1
ATOM 1587 C C . GLU A 1 187 ? 13.995 -6.712 11.111 1.00 95.12 187 GLU A C 1
ATOM 1589 O O . GLU A 1 187 ? 14.128 -7.440 12.094 1.00 95.12 187 GLU A O 1
ATOM 1594 N N . LEU A 1 188 ? 12.802 -6.320 10.663 1.00 95.81 188 LEU A N 1
ATOM 1595 C CA . LEU A 1 188 ? 11.532 -6.724 11.254 1.00 95.81 188 LEU A CA 1
ATOM 1596 C C . LEU A 1 188 ? 11.101 -8.145 10.860 1.00 95.81 188 LEU A C 1
ATOM 1598 O O . LEU A 1 188 ? 10.133 -8.645 11.425 1.00 95.81 188 LEU A O 1
ATOM 1602 N N . LYS A 1 189 ? 11.813 -8.803 9.935 1.00 94.50 189 LYS A N 1
ATOM 1603 C CA . LYS A 1 189 ? 11.486 -10.126 9.377 1.00 94.50 189 LYS A CA 1
ATOM 1604 C C . LYS A 1 189 ? 10.091 -10.186 8.743 1.00 94.50 189 LYS A C 1
ATOM 1606 O O . LYS A 1 189 ? 9.426 -11.216 8.801 1.00 94.50 189 LYS A O 1
ATOM 1611 N N . VAL A 1 190 ? 9.661 -9.083 8.133 1.00 94.06 190 VAL A N 1
ATOM 1612 C CA . VAL A 1 190 ? 8.356 -8.948 7.458 1.00 94.06 190 VAL A CA 1
ATOM 1613 C C . VAL A 1 190 ? 8.513 -8.753 5.954 1.00 94.06 190 VAL A C 1
ATOM 1615 O O . VAL A 1 190 ? 7.676 -8.128 5.318 1.00 94.06 190 VAL A O 1
ATOM 1618 N N . PHE A 1 191 ? 9.610 -9.237 5.378 1.00 93.50 191 PHE A N 1
ATOM 1619 C CA . PHE A 1 191 ? 9.865 -9.131 3.950 1.00 93.50 191 PHE A CA 1
ATOM 1620 C C . PHE A 1 191 ? 10.372 -10.455 3.394 1.00 93.50 191 PHE A C 1
ATOM 1622 O O . PHE A 1 191 ? 11.401 -10.965 3.844 1.00 93.50 191 PHE A O 1
ATOM 1629 N N . LEU A 1 192 ? 9.695 -10.948 2.361 1.00 89.06 192 LEU A N 1
ATOM 1630 C CA . LEU A 1 192 ? 10.160 -12.052 1.536 1.00 89.06 192 LEU A CA 1
ATOM 1631 C C . LEU A 1 192 ? 9.751 -11.784 0.078 1.00 89.06 192 LEU A C 1
ATOM 1633 O O . LEU A 1 192 ? 8.560 -11.617 -0.180 1.00 89.06 192 LEU A O 1
ATOM 1637 N N . PRO A 1 193 ? 10.688 -11.747 -0.893 1.00 90.62 193 PRO A N 1
ATOM 1638 C CA . PRO A 1 193 ? 10.316 -11.621 -2.297 1.00 90.62 193 PRO A CA 1
ATOM 1639 C C . PRO A 1 193 ? 9.393 -12.770 -2.713 1.00 90.62 193 PRO A C 1
ATOM 1641 O O . PRO A 1 193 ? 9.737 -13.937 -2.527 1.00 90.62 193 PRO A O 1
ATOM 1644 N N . ILE A 1 194 ? 8.254 -12.446 -3.320 1.00 90.50 194 ILE A N 1
ATOM 1645 C CA . ILE A 1 194 ? 7.268 -13.435 -3.766 1.00 90.50 194 ILE A CA 1
ATOM 1646 C C . ILE A 1 194 ? 7.735 -14.063 -5.092 1.00 90.50 194 ILE A C 1
ATOM 1648 O O . ILE A 1 194 ? 7.754 -13.367 -6.110 1.00 90.50 194 ILE A O 1
ATOM 1652 N N . PRO A 1 195 ? 8.104 -15.356 -5.142 1.00 89.62 195 PRO A N 1
ATOM 1653 C CA . PRO A 1 195 ? 8.608 -15.972 -6.365 1.00 89.62 195 PRO A CA 1
ATOM 1654 C C . PRO A 1 195 ? 7.503 -16.189 -7.413 1.00 89.62 195 PRO A C 1
ATOM 1656 O O . PRO A 1 195 ? 6.353 -16.461 -7.057 1.00 89.62 195 PRO A O 1
ATOM 1659 N N . PRO A 1 196 ? 7.829 -16.120 -8.716 1.00 87.19 196 PRO A N 1
ATOM 1660 C CA . PRO A 1 196 ? 6.914 -16.516 -9.778 1.00 87.19 196 PRO A CA 1
ATOM 1661 C C . PRO A 1 196 ? 6.717 -18.034 -9.782 1.00 87.19 196 PRO A C 1
ATOM 1663 O O . PRO A 1 196 ? 7.613 -18.800 -9.427 1.00 87.19 196 PRO A O 1
ATOM 1666 N N . ARG A 1 197 ? 5.552 -18.493 -10.256 1.00 83.12 197 ARG A N 1
ATOM 1667 C CA . ARG A 1 197 ? 5.261 -19.936 -10.393 1.00 83.12 197 ARG A CA 1
ATOM 1668 C C . ARG A 1 197 ? 6.205 -20.633 -11.378 1.00 83.12 197 ARG A C 1
ATOM 1670 O O . ARG A 1 197 ? 6.461 -21.827 -11.244 1.00 83.12 197 ARG A O 1
ATOM 1677 N N . LYS A 1 198 ? 6.685 -19.903 -12.387 1.00 80.06 198 LYS A N 1
ATOM 1678 C CA . LYS A 1 198 ? 7.663 -20.364 -13.376 1.00 80.06 198 LYS A CA 1
ATOM 1679 C C . LYS A 1 198 ? 8.653 -19.244 -13.655 1.00 80.06 198 LYS A C 1
ATOM 1681 O O . LYS A 1 198 ? 8.240 -18.137 -14.000 1.00 80.06 198 LYS A O 1
ATOM 1686 N N . LEU A 1 199 ? 9.940 -19.560 -13.537 1.00 74.25 199 LEU A N 1
ATOM 1687 C CA . LEU A 1 199 ? 11.005 -18.667 -13.975 1.00 74.25 199 LEU A CA 1
ATOM 1688 C C . LEU A 1 199 ? 11.034 -18.647 -15.504 1.00 74.25 199 LEU A C 1
ATOM 1690 O O . LEU A 1 199 ? 11.106 -19.699 -16.140 1.00 74.25 199 LEU A O 1
ATOM 1694 N N . SER A 1 200 ? 10.958 -17.456 -16.084 1.00 73.31 200 SER A N 1
ATOM 1695 C CA . SER A 1 200 ? 11.110 -17.228 -17.522 1.00 73.31 200 SER A CA 1
ATOM 1696 C C . SER A 1 200 ? 12.254 -16.257 -17.790 1.00 73.31 200 SER A C 1
ATOM 1698 O O . SER A 1 200 ? 12.776 -15.624 -16.871 1.00 73.31 200 SER A O 1
ATOM 1700 N N . GLU A 1 201 ? 12.631 -16.102 -19.060 1.00 71.50 201 GLU A N 1
ATOM 1701 C CA . GLU A 1 201 ? 13.585 -15.062 -19.441 1.00 71.50 201 GLU A CA 1
ATOM 1702 C C . GLU A 1 201 ? 13.081 -13.679 -19.013 1.00 71.50 201 GLU A C 1
ATOM 1704 O O . GLU A 1 201 ? 11.930 -13.294 -19.253 1.00 71.50 201 G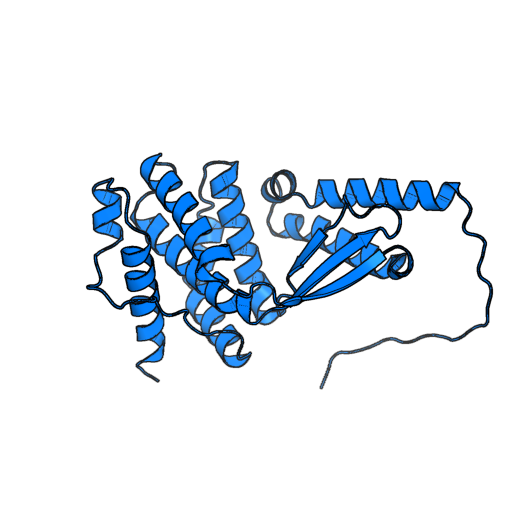LU A O 1
ATOM 1709 N N . VAL A 1 202 ? 13.966 -12.931 -18.356 1.00 67.25 202 VAL A N 1
ATOM 1710 C CA . VAL A 1 202 ? 13.682 -11.577 -17.890 1.00 67.25 202 VAL A CA 1
ATOM 1711 C C . VAL A 1 202 ? 13.666 -10.643 -19.093 1.00 67.25 202 VAL A C 1
ATOM 1713 O O . VAL A 1 202 ? 14.693 -10.384 -19.717 1.00 67.25 202 VAL A O 1
ATOM 1716 N N . SER A 1 203 ? 12.491 -10.107 -19.409 1.00 69.81 203 SER A N 1
ATOM 1717 C CA . SER A 1 203 ? 12.333 -9.110 -20.468 1.00 69.81 203 SER A CA 1
ATOM 1718 C C . SER A 1 203 ? 12.540 -7.687 -19.943 1.00 69.81 203 SER A C 1
ATOM 1720 O O . SER A 1 203 ? 12.243 -7.378 -18.789 1.00 69.81 203 SER A O 1
ATOM 1722 N N . ASN A 1 204 ? 13.012 -6.779 -20.803 1.00 81.00 204 ASN A N 1
ATOM 1723 C CA . ASN A 1 204 ? 13.130 -5.362 -20.456 1.00 81.00 204 ASN A CA 1
ATOM 1724 C C . ASN A 1 204 ? 11.734 -4.714 -20.401 1.00 81.00 204 ASN A C 1
ATOM 1726 O O . ASN A 1 204 ? 11.184 -4.302 -21.426 1.00 81.00 204 ASN A O 1
ATOM 1730 N N . LEU A 1 205 ? 11.178 -4.621 -19.191 1.00 81.94 205 LEU A N 1
ATOM 1731 C CA . LEU A 1 205 ? 9.833 -4.105 -18.943 1.00 81.94 205 LEU A CA 1
ATOM 1732 C C . LEU A 1 205 ? 9.627 -2.668 -19.456 1.00 81.94 205 LEU A C 1
ATOM 1734 O O . LEU A 1 205 ? 8.590 -2.379 -20.052 1.00 81.94 205 LEU A O 1
ATOM 1738 N N . GLU A 1 206 ? 10.625 -1.786 -19.306 1.00 84.50 206 GLU A N 1
ATOM 1739 C CA . GLU A 1 206 ? 10.565 -0.410 -19.834 1.00 84.50 206 GLU A CA 1
ATOM 1740 C C . GLU A 1 206 ? 10.401 -0.425 -21.355 1.00 84.50 206 GLU A C 1
ATOM 1742 O O . GLU A 1 206 ? 9.559 0.290 -21.891 1.00 84.50 206 GLU A O 1
ATOM 1747 N N . THR A 1 207 ? 11.154 -1.280 -22.053 1.00 84.62 207 THR A N 1
ATOM 1748 C CA . THR A 1 207 ? 11.080 -1.408 -23.517 1.00 84.62 207 THR A CA 1
ATOM 1749 C C . THR A 1 207 ? 9.726 -1.944 -23.970 1.00 84.62 207 THR A C 1
ATOM 1751 O O . THR A 1 207 ? 9.161 -1.435 -24.940 1.00 84.62 207 THR A O 1
ATOM 1754 N N . LEU A 1 208 ? 9.190 -2.953 -23.278 1.00 82.44 208 LEU A N 1
ATOM 1755 C CA . LEU A 1 208 ? 7.888 -3.530 -23.611 1.00 82.44 208 LEU A CA 1
ATOM 1756 C C . LEU A 1 208 ? 6.760 -2.500 -23.466 1.00 82.44 208 LEU A C 1
ATOM 1758 O O . LEU A 1 208 ? 5.936 -2.353 -24.371 1.00 82.44 208 LEU A O 1
ATOM 1762 N N . TRP A 1 209 ? 6.776 -1.725 -22.380 1.00 84.94 209 TRP A N 1
ATOM 1763 C CA . TRP A 1 209 ? 5.819 -0.643 -22.1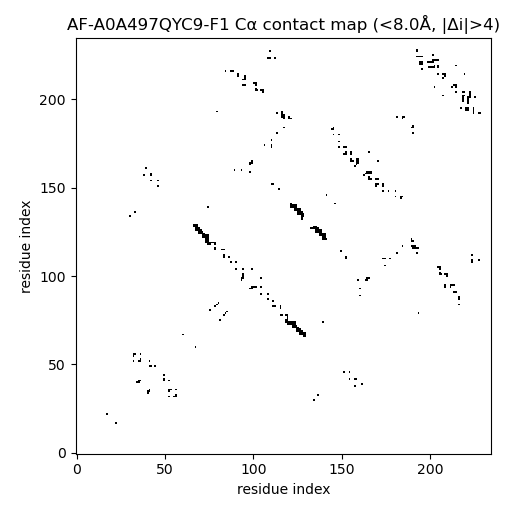69 1.00 84.94 209 TRP A CA 1
ATOM 1764 C C . TRP A 1 209 ? 6.032 0.551 -23.099 1.00 84.94 209 TRP A C 1
ATOM 1766 O O . TRP A 1 209 ? 5.056 1.131 -23.565 1.00 84.94 209 TRP A O 1
ATOM 1776 N N . PHE A 1 210 ? 7.275 0.896 -23.439 1.00 83.19 210 PHE A N 1
ATOM 1777 C CA . PHE A 1 210 ? 7.565 1.964 -24.401 1.00 83.19 210 PHE A CA 1
ATOM 1778 C C . PHE A 1 210 ? 7.012 1.645 -25.796 1.00 83.19 210 PHE A C 1
ATOM 1780 O O . PHE A 1 210 ? 6.540 2.530 -26.506 1.00 83.19 210 PHE A O 1
ATOM 1787 N N . ARG A 1 211 ? 7.021 0.365 -26.180 1.00 80.12 211 ARG A N 1
ATOM 1788 C CA . ARG A 1 211 ? 6.430 -0.118 -27.436 1.00 80.12 211 ARG A CA 1
ATOM 1789 C C . ARG A 1 211 ? 4.900 -0.267 -27.374 1.00 80.12 211 ARG A C 1
ATOM 1791 O O . ARG A 1 211 ? 4.311 -0.754 -28.333 1.00 80.12 211 ARG A O 1
ATOM 1798 N N . ASN A 1 212 ? 4.258 0.178 -26.287 1.00 65.25 212 ASN A N 1
ATOM 1799 C CA . ASN A 1 212 ? 2.813 0.098 -26.031 1.00 65.25 212 ASN A CA 1
ATOM 1800 C C . ASN A 1 212 ? 2.230 -1.320 -26.130 1.00 65.25 212 ASN A C 1
ATOM 1802 O O . ASN A 1 212 ? 1.046 -1.489 -26.430 1.00 65.25 212 ASN A O 1
ATOM 1806 N N . TYR A 1 213 ? 3.032 -2.351 -25.869 1.00 70.25 213 TYR A N 1
ATOM 1807 C CA . TYR A 1 213 ? 2.486 -3.695 -25.754 1.00 70.25 213 TYR A CA 1
ATOM 1808 C C . TYR A 1 213 ? 1.723 -3.823 -24.438 1.00 70.25 213 TYR A C 1
ATOM 1810 O O . TYR A 1 213 ? 2.174 -3.345 -23.395 1.00 70.25 213 TYR A O 1
ATOM 1818 N N . LYS A 1 214 ? 0.577 -4.512 -24.471 1.00 74.38 214 LYS A N 1
ATOM 1819 C CA . LYS A 1 214 ? 0.011 -5.072 -23.244 1.00 74.38 214 LYS A CA 1
ATOM 1820 C C . LYS A 1 214 ? 1.006 -6.102 -22.743 1.00 74.38 214 LYS A C 1
ATOM 1822 O O . LYS A 1 214 ? 1.185 -7.139 -23.373 1.00 74.38 214 LYS A O 1
ATOM 1827 N N . VAL A 1 215 ? 1.685 -5.772 -21.654 1.00 80.69 215 VAL A N 1
ATOM 1828 C CA . VAL A 1 215 ? 2.689 -6.666 -21.092 1.00 80.69 215 VAL A CA 1
ATOM 1829 C C . VAL A 1 215 ? 1.986 -7.754 -20.277 1.00 80.69 215 VAL A C 1
ATOM 1831 O O . VAL A 1 215 ? 0.973 -7.504 -19.617 1.00 80.69 215 VAL A O 1
ATOM 1834 N N . GLU A 1 216 ? 2.464 -8.986 -20.413 1.00 84.94 216 GLU A N 1
ATOM 1835 C CA . GLU A 1 216 ? 1.931 -10.133 -19.687 1.00 84.94 216 GLU A CA 1
ATOM 1836 C C . GLU A 1 216 ? 2.378 -10.091 -18.225 1.00 84.94 216 GLU A C 1
ATOM 1838 O O . GLU A 1 216 ? 3.520 -9.736 -17.922 1.00 84.94 216 GLU A O 1
ATOM 1843 N N . TRP A 1 217 ? 1.477 -10.480 -17.320 1.00 85.56 217 TRP A N 1
ATOM 1844 C CA . TRP A 1 217 ? 1.737 -10.495 -15.880 1.00 85.56 217 TRP A CA 1
ATOM 1845 C C . TRP A 1 217 ? 2.988 -11.309 -15.524 1.00 85.56 217 TRP A C 1
ATOM 1847 O O . TRP A 1 217 ? 3.848 -10.816 -14.797 1.00 85.56 217 TRP A O 1
ATOM 1857 N N . ASP A 1 218 ? 3.135 -12.506 -16.098 1.00 85.88 218 ASP A N 1
ATOM 1858 C CA . ASP A 1 218 ? 4.241 -13.415 -15.781 1.00 85.88 218 ASP A CA 1
ATOM 1859 C C . ASP A 1 218 ? 5.611 -12.801 -16.106 1.00 85.88 218 ASP A C 1
ATOM 1861 O O . ASP A 1 218 ? 6.562 -12.968 -15.342 1.00 85.88 218 ASP A O 1
ATOM 1865 N N . LEU A 1 219 ? 5.721 -12.033 -17.196 1.00 86.25 219 LEU A N 1
ATOM 1866 C CA . LEU A 1 219 ? 6.964 -11.339 -17.555 1.00 86.25 219 LEU A CA 1
ATOM 1867 C C . LEU A 1 219 ? 7.321 -10.257 -16.534 1.00 86.25 219 LEU A C 1
ATOM 1869 O O . LEU A 1 219 ? 8.494 -10.059 -16.212 1.00 86.25 219 LEU A O 1
ATOM 1873 N N . VAL A 1 220 ? 6.313 -9.557 -16.017 1.00 86.81 220 VAL A N 1
ATOM 1874 C CA . VAL A 1 220 ? 6.511 -8.487 -15.034 1.00 86.81 220 VAL A CA 1
ATOM 1875 C C . VAL A 1 220 ? 6.869 -9.057 -13.681 1.00 86.81 220 VAL A C 1
ATOM 1877 O O . VAL A 1 220 ? 7.807 -8.572 -13.053 1.00 86.81 220 VAL A O 1
ATOM 1880 N N . HIS A 1 221 ? 6.181 -10.115 -13.258 1.00 90.31 221 HIS A N 1
ATOM 1881 C CA . HIS A 1 221 ? 6.497 -10.795 -12.012 1.00 90.31 221 HIS A CA 1
ATOM 1882 C C . HIS A 1 221 ? 7.926 -11.344 -12.036 1.00 90.31 221 HIS A C 1
ATOM 1884 O O . HIS A 1 221 ? 8.687 -11.074 -11.111 1.00 90.31 221 HIS A O 1
ATOM 1890 N N . ASN A 1 222 ? 8.332 -12.006 -13.126 1.00 89.56 222 ASN A N 1
ATOM 1891 C CA . ASN A 1 222 ? 9.711 -12.465 -13.304 1.00 89.56 222 ASN A CA 1
ATOM 1892 C C . ASN A 1 222 ? 10.721 -11.309 -13.241 1.00 89.56 222 ASN A C 1
ATOM 1894 O O . ASN A 1 222 ? 11.697 -11.392 -12.499 1.00 89.56 222 ASN A O 1
ATOM 1898 N N . TYR A 1 223 ? 10.468 -10.203 -13.951 1.00 89.94 223 TYR A N 1
ATOM 1899 C CA . TYR A 1 223 ? 11.332 -9.019 -13.905 1.00 89.94 223 TYR A CA 1
ATOM 1900 C C . TYR A 1 223 ? 11.493 -8.464 -12.483 1.00 89.94 223 TYR A C 1
ATOM 1902 O O . TYR A 1 223 ? 12.618 -8.247 -12.026 1.00 89.94 223 TYR A O 1
ATOM 1910 N N . LEU A 1 224 ? 10.378 -8.245 -11.780 1.00 91.25 224 LEU A N 1
ATOM 1911 C CA . LEU A 1 224 ? 10.363 -7.675 -10.433 1.00 91.25 224 LEU A CA 1
ATOM 1912 C C . LEU A 1 224 ? 11.041 -8.611 -9.431 1.00 91.25 224 LEU A C 1
ATOM 1914 O O . LEU A 1 224 ? 11.911 -8.171 -8.680 1.00 91.25 224 LEU A O 1
ATOM 1918 N N . TYR A 1 225 ? 10.708 -9.904 -9.472 1.00 92.12 225 TYR A N 1
ATOM 1919 C CA . TYR A 1 225 ? 11.313 -10.909 -8.607 1.00 92.12 225 TYR A CA 1
ATOM 1920 C C . TYR A 1 225 ? 12.822 -10.999 -8.821 1.00 92.12 225 TYR A C 1
ATOM 1922 O O . TYR A 1 225 ? 13.564 -10.906 -7.846 1.00 92.12 225 TYR A O 1
ATOM 1930 N N . SER A 1 226 ? 13.301 -11.127 -10.063 1.00 88.75 226 SER A N 1
ATOM 1931 C CA . SER A 1 226 ? 14.740 -11.200 -10.345 1.00 88.75 226 SER A CA 1
ATOM 1932 C C . SER A 1 226 ? 15.461 -9.934 -9.896 1.00 88.75 226 SER A C 1
ATOM 1934 O O . SER A 1 226 ? 16.484 -10.015 -9.217 1.00 88.75 226 SER A O 1
ATOM 1936 N N . LYS A 1 227 ? 14.911 -8.755 -10.208 1.00 88.19 227 LYS A N 1
ATOM 1937 C CA . LYS A 1 227 ? 15.518 -7.478 -9.827 1.00 88.19 227 LYS A CA 1
ATOM 1938 C C . LYS A 1 227 ? 15.614 -7.323 -8.316 1.00 88.19 227 LYS A C 1
ATOM 1940 O O . LYS A 1 227 ? 16.685 -7.007 -7.810 1.00 88.19 227 LYS A O 1
ATOM 1945 N N . ILE A 1 228 ? 14.534 -7.584 -7.588 1.00 87.81 228 ILE A N 1
ATOM 1946 C CA . ILE A 1 228 ? 14.549 -7.469 -6.132 1.00 87.81 228 ILE A CA 1
ATOM 1947 C C . ILE A 1 228 ? 15.426 -8.552 -5.513 1.00 87.81 228 ILE A C 1
ATOM 1949 O O . ILE A 1 228 ? 16.249 -8.215 -4.675 1.00 87.81 228 ILE A O 1
ATOM 1953 N N . SER A 1 229 ? 15.360 -9.801 -5.975 1.00 85.75 229 SER A N 1
ATOM 1954 C CA . SER A 1 229 ? 16.183 -10.904 -5.452 1.00 85.75 229 SER A CA 1
ATOM 1955 C C . SER A 1 229 ? 17.687 -10.673 -5.624 1.00 85.75 229 SER A C 1
ATOM 1957 O O . SER A 1 229 ? 18.461 -11.052 -4.748 1.00 85.75 229 SER A O 1
ATOM 1959 N N . THR A 1 230 ? 18.128 -9.989 -6.689 1.00 82.12 230 THR A N 1
ATOM 1960 C CA . THR A 1 230 ? 19.554 -9.622 -6.827 1.00 82.12 230 THR A CA 1
ATOM 1961 C C . THR A 1 230 ? 20.048 -8.691 -5.721 1.00 82.12 230 THR A C 1
ATOM 1963 O O . THR A 1 230 ? 21.210 -8.785 -5.343 1.00 82.12 230 THR A O 1
ATOM 1966 N N . ILE A 1 231 ? 19.175 -7.875 -5.117 1.00 77.12 231 ILE A N 1
ATOM 1967 C CA . ILE A 1 231 ? 19.523 -7.048 -3.948 1.00 77.12 231 ILE A CA 1
ATOM 1968 C C . ILE A 1 231 ? 19.882 -7.932 -2.734 1.00 77.12 231 ILE A C 1
ATOM 1970 O O . ILE A 1 231 ? 20.620 -7.500 -1.857 1.00 77.12 231 ILE A O 1
ATOM 1974 N N . PHE A 1 232 ? 19.406 -9.181 -2.695 1.00 65.38 232 PHE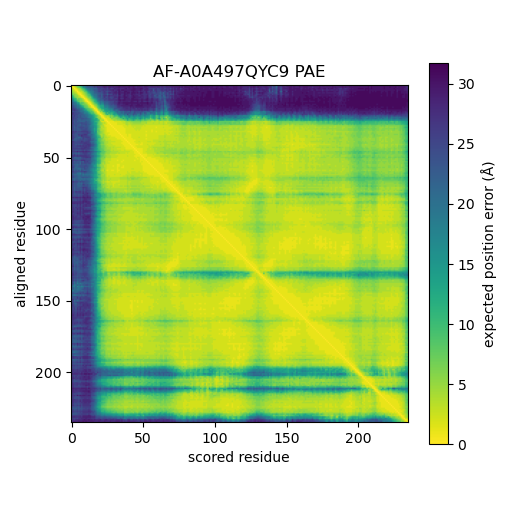 A N 1
ATOM 1975 C CA . PHE A 1 232 ? 19.651 -10.153 -1.618 1.00 65.38 232 PHE A CA 1
ATOM 1976 C C . PHE A 1 232 ? 20.790 -11.128 -1.922 1.00 65.38 232 PHE A C 1
ATOM 1978 O O . PHE A 1 232 ? 21.197 -11.871 -1.042 1.00 65.38 232 PHE A O 1
ATOM 1985 N N . SER A 1 233 ? 21.289 -11.162 -3.159 1.00 58.84 233 SER A N 1
ATOM 1986 C CA . SER A 1 233 ? 22.292 -12.150 -3.590 1.00 58.84 233 SER A CA 1
ATOM 1987 C C . SER A 1 233 ? 23.738 -11.728 -3.281 1.00 58.84 233 SER A C 1
ATOM 1989 O O . SER A 1 233 ? 24.666 -12.461 -3.608 1.00 58.84 233 SER A O 1
ATOM 1991 N N . TYR A 1 234 ? 23.928 -10.540 -2.700 1.00 45.34 234 TYR A N 1
ATOM 1992 C CA . TYR A 1 234 ? 25.231 -9.930 -2.400 1.00 45.34 234 TYR A CA 1
ATOM 1993 C C . TYR A 1 234 ? 25.471 -9.709 -0.890 1.00 45.34 234 TYR A C 1
ATOM 1995 O O . TYR A 1 234 ? 26.366 -8.948 -0.524 1.00 45.34 234 TYR A O 1
ATOM 2003 N N . GLU A 1 235 ? 24.689 -10.368 -0.031 1.00 43.38 235 GLU A N 1
ATOM 2004 C CA . GLU A 1 235 ? 24.935 -10.510 1.419 1.00 43.38 235 GLU A CA 1
ATOM 2005 C C . GLU A 1 235 ? 25.422 -11.934 1.723 1.00 43.38 235 GLU A C 1
ATOM 2007 O O . GLU A 1 235 ? 26.277 -12.074 2.626 1.00 43.38 235 GLU A O 1
#

Secondary structure (DSSP, 8-state):
-------------------HHHHHHHHHHHHHHHHHTSHHHHTTS-HHHHHHHHHHHHHHHHHTGGGEEEEEEES-S-HIIIIIHHHHHHHHHHHHTTSS-HHHHHHHHHHHHHHHTTGGGSEEEEEEETT-GGG-EEEE---HHHHHHHHHHHHHHHHHHHHS---HHHHHHHHHHHHHHHHHHHHTT-------SS------HHHHHHTT----HHHHHHHHHHHHHHHHTT-

Sequence (235 aa):
MTGTAVVVPYSPLHHPLVEPTHRVEIFDKWKKLLDDTKWENIIKLSIDEAKKPVNRLIKFIEAYKEYFSIDVRPVSEDPIEDHLKPHYTHLNKLVHDRFINARNAVKLAEHIYLYDSVLPHLAETIVKPKENEEFKVRIINIPEKLYEWMFKLDYVWEKLIKRKALDLTHFKYLEDHKIEFLNKAKELKVFLPIPPRKLSEVSNLETLWFRNYKVEWDLVHNYLYSKISTIFSYE

Radius of gyration: 20.97 Å; Cα contacts (8 Å, |Δi|>4): 235; chains: 1; bounding box: 56×38×68 Å